Protein AF-A0A517D8G6-F1 (afdb_monomer_lite)

Structure (mmCIF, N/CA/C/O backbone):
data_AF-A0A517D8G6-F1
#
_entry.id   AF-A0A517D8G6-F1
#
loop_
_atom_site.group_PDB
_atom_site.id
_atom_site.type_symbol
_atom_site.label_atom_id
_atom_site.label_alt_id
_atom_site.label_comp_id
_atom_site.label_asym_id
_atom_site.label_entity_id
_atom_site.label_seq_id
_atom_site.pdbx_PDB_ins_code
_atom_site.Cartn_x
_atom_site.Cartn_y
_atom_site.Cartn_z
_atom_site.occupancy
_atom_site.B_iso_or_equiv
_atom_site.auth_seq_id
_atom_site.auth_comp_id
_atom_site.auth_asym_id
_atom_site.auth_atom_id
_atom_site.pdbx_PDB_model_num
ATOM 1 N N . MET A 1 1 ? -4.383 7.148 18.220 1.00 93.19 1 MET A N 1
ATOM 2 C CA . MET A 1 1 ? -4.574 7.268 16.753 1.00 93.19 1 MET A CA 1
ATOM 3 C C . MET A 1 1 ? -5.778 8.152 16.454 1.00 93.19 1 MET A C 1
ATOM 5 O O . MET A 1 1 ? -6.679 8.188 17.279 1.00 93.19 1 MET A O 1
ATOM 9 N N . ASP A 1 2 ? -5.799 8.881 15.341 1.00 94.62 2 ASP A N 1
ATOM 10 C CA . ASP A 1 2 ? -6.883 9.799 14.945 1.00 94.62 2 ASP A CA 1
ATOM 11 C C . ASP A 1 2 ? -7.828 9.228 13.879 1.00 94.62 2 ASP A C 1
ATOM 13 O O . ASP A 1 2 ? -8.855 9.843 13.596 1.00 94.62 2 ASP A O 1
ATOM 17 N N . LYS A 1 3 ? -7.507 8.057 13.322 1.00 95.25 3 LYS A N 1
ATOM 18 C CA . LYS A 1 3 ? -8.325 7.328 12.350 1.00 95.25 3 LYS A CA 1
ATOM 19 C C . LYS A 1 3 ? -8.792 5.972 12.881 1.00 95.25 3 LYS A C 1
ATOM 21 O O . LYS A 1 3 ? -8.154 5.395 13.762 1.00 95.25 3 LYS A O 1
ATOM 26 N N . PHE A 1 4 ? -9.880 5.453 12.319 1.00 96.69 4 PHE A N 1
ATOM 27 C CA . PHE A 1 4 ? -10.465 4.150 12.648 1.00 96.69 4 PHE A CA 1
ATOM 28 C C . PHE A 1 4 ? -11.031 3.447 11.407 1.00 96.69 4 PHE A C 1
ATOM 30 O O . PHE A 1 4 ? -11.286 4.095 10.394 1.00 96.69 4 PHE A O 1
ATOM 37 N N . LYS A 1 5 ? -11.252 2.132 11.495 1.00 97.00 5 LYS A N 1
ATOM 38 C CA . LYS A 1 5 ? -12.041 1.339 10.537 1.00 97.00 5 LYS A CA 1
ATOM 39 C C . LYS A 1 5 ? -13.285 0.773 11.213 1.00 97.00 5 LYS A C 1
ATOM 41 O O . LYS A 1 5 ? -13.293 0.560 12.427 1.00 97.00 5 LYS A O 1
ATOM 46 N N . LEU A 1 6 ? -14.312 0.498 10.414 1.00 97.06 6 LEU A N 1
ATOM 47 C CA . LEU A 1 6 ? -15.559 -0.123 10.872 1.00 97.06 6 LEU A CA 1
ATOM 48 C C . LEU A 1 6 ? -15.454 -1.648 11.017 1.00 97.06 6 LEU A C 1
ATOM 50 O O . LEU A 1 6 ? -16.227 -2.239 11.766 1.00 97.06 6 LEU A O 1
ATOM 54 N N . SER A 1 7 ? -14.503 -2.279 10.329 1.00 95.88 7 SER A N 1
ATOM 55 C CA . SER A 1 7 ? -14.237 -3.716 10.416 1.00 95.88 7 SER A CA 1
ATOM 56 C C . SER A 1 7 ? -12.777 -4.044 10.045 1.00 95.88 7 SER A C 1
ATOM 58 O O . SER A 1 7 ? -12.071 -3.199 9.474 1.00 95.88 7 SER A O 1
ATOM 60 N N . PRO A 1 8 ? -12.276 -5.242 10.404 1.00 93.88 8 PRO A N 1
ATOM 61 C CA . PRO A 1 8 ? -10.951 -5.717 10.007 1.00 93.88 8 PRO A CA 1
ATOM 62 C C . PRO A 1 8 ? -10.791 -5.904 8.495 1.00 93.88 8 PRO A C 1
ATOM 64 O O . PRO A 1 8 ? -11.756 -6.116 7.766 1.00 93.88 8 PRO A O 1
ATOM 67 N N . GLY A 1 9 ? -9.538 -5.916 8.037 1.00 90.62 9 GLY A N 1
ATOM 68 C CA . GLY A 1 9 ? -9.185 -6.219 6.647 1.00 90.62 9 GLY A CA 1
ATOM 69 C C . GLY A 1 9 ? -9.057 -4.980 5.760 1.00 90.62 9 GLY A C 1
ATOM 70 O O . GLY A 1 9 ? -8.721 -3.892 6.248 1.00 90.62 9 GLY A O 1
ATOM 71 N N . LEU A 1 10 ? -9.267 -5.173 4.451 1.00 91.75 10 LEU A N 1
ATOM 72 C CA . LEU A 1 10 ? -9.184 -4.122 3.434 1.00 91.75 10 LEU A CA 1
ATOM 73 C C . LEU A 1 10 ? -10.431 -3.243 3.486 1.00 91.75 10 LEU A C 1
ATOM 75 O O . LEU A 1 10 ? -11.435 -3.539 2.848 1.00 91.75 10 LEU A O 1
ATOM 79 N N . GLN A 1 11 ? -10.368 -2.185 4.282 1.00 91.62 11 GLN A N 1
ATOM 80 C CA . GLN A 1 11 ? -11.462 -1.243 4.471 1.00 91.62 11 GLN A CA 1
ATOM 81 C C . GLN A 1 11 ? -10.898 0.173 4.528 1.00 91.62 11 GLN A C 1
ATOM 83 O O . GLN A 1 11 ? -9.780 0.358 5.026 1.00 91.62 11 GLN A O 1
ATOM 88 N N . PRO A 1 12 ? -11.645 1.177 4.047 1.00 94.12 12 PRO A N 1
ATOM 89 C CA . PRO A 1 12 ? -11.261 2.558 4.255 1.00 94.12 12 PRO A CA 1
ATOM 90 C C . PRO A 1 12 ? -11.224 2.871 5.754 1.00 94.12 12 PRO A C 1
ATOM 92 O O . PRO A 1 12 ? -11.999 2.352 6.560 1.00 94.12 12 PRO A O 1
ATOM 95 N N . SER A 1 13 ? -10.298 3.747 6.109 1.00 95.00 13 SER A N 1
ATOM 96 C CA . SER A 1 13 ? -10.210 4.377 7.413 1.00 95.00 13 SER A CA 1
ATOM 97 C C . SER A 1 13 ? -10.776 5.792 7.370 1.00 95.00 13 SER A C 1
ATOM 99 O O . SER A 1 13 ? -10.654 6.500 6.366 1.00 95.00 13 SER A O 1
ATOM 101 N N . TYR A 1 14 ? -11.357 6.208 8.484 1.00 95.81 14 TYR A N 1
ATOM 102 C CA . TYR A 1 14 ? -12.058 7.477 8.650 1.00 95.81 14 TYR A CA 1
ATOM 103 C C . TYR A 1 14 ? -11.483 8.215 9.850 1.00 95.81 14 TYR A C 1
ATOM 105 O O . TYR A 1 14 ? -11.003 7.582 10.794 1.00 95.81 14 TYR A O 1
ATOM 113 N N . TYR A 1 15 ? -11.514 9.541 9.841 1.00 95.31 15 TYR A N 1
ATOM 114 C CA . TYR A 1 15 ? -11.142 10.335 11.002 1.00 95.31 15 TYR A CA 1
ATOM 115 C C . TYR A 1 15 ? -12.157 10.137 12.125 1.00 95.31 15 TYR A C 1
ATOM 117 O O . TYR A 1 15 ? -13.363 10.244 11.948 1.00 95.31 15 TYR A O 1
ATOM 125 N N . ILE A 1 16 ? -11.661 9.895 13.334 1.00 95.56 16 ILE A N 1
ATOM 126 C CA . ILE A 1 16 ? -12.512 9.751 14.520 1.00 95.56 16 ILE A CA 1
ATOM 127 C C . ILE A 1 16 ? -13.301 11.037 14.750 1.00 95.56 16 ILE A C 1
ATOM 129 O O . ILE A 1 16 ? -14.502 11.011 15.016 1.00 95.56 16 ILE A O 1
ATOM 133 N N . LYS A 1 17 ? -12.616 12.178 14.633 1.00 91.25 17 LYS A N 1
ATOM 134 C CA . LYS A 1 17 ? -13.256 13.482 14.741 1.00 91.25 17 LYS A CA 1
ATOM 135 C C . LYS A 1 17 ? -14.220 13.659 13.563 1.00 91.25 17 LYS A C 1
ATOM 137 O O . LYS A 1 17 ? -13.793 13.599 12.418 1.00 91.25 17 LYS A O 1
ATOM 142 N N . ASN A 1 18 ? -15.478 13.962 13.873 1.00 87.31 18 ASN A N 1
ATOM 143 C CA . ASN A 1 18 ? -16.585 14.225 12.947 1.00 87.31 18 ASN A CA 1
ATOM 144 C C . ASN A 1 18 ? -17.151 13.008 12.191 1.00 87.31 18 ASN A C 1
ATOM 146 O O . ASN A 1 18 ? -18.334 13.047 11.873 1.00 87.31 18 ASN A O 1
ATOM 150 N N . GLU A 1 19 ? -16.382 11.946 11.915 1.00 95.81 19 GLU A N 1
ATOM 151 C CA . GLU A 1 19 ? -16.903 10.812 11.120 1.00 95.81 19 GLU A CA 1
ATOM 152 C C . GLU A 1 19 ? -17.350 9.612 11.965 1.00 95.81 19 GLU A C 1
ATOM 154 O O . GLU A 1 19 ? -18.191 8.837 11.522 1.00 95.81 19 GLU A O 1
ATOM 159 N N . TYR A 1 20 ? -16.841 9.438 13.192 1.00 96.62 20 TYR A N 1
ATOM 160 C CA . TYR A 1 20 ? -17.206 8.266 14.003 1.00 96.62 20 TYR A CA 1
ATOM 161 C C . TYR A 1 20 ? -18.713 8.171 14.250 1.00 96.62 20 TYR A C 1
ATOM 163 O O . TYR A 1 20 ? -19.322 7.117 14.079 1.00 96.62 20 TYR A O 1
ATOM 171 N N . GLU A 1 21 ? -19.328 9.279 14.645 1.00 94.62 21 GLU A N 1
ATOM 172 C CA . GLU A 1 21 ? -20.733 9.287 15.047 1.00 94.62 21 GLU A CA 1
ATOM 173 C C . GLU A 1 21 ? -21.667 9.162 13.849 1.00 94.62 21 GLU A C 1
ATOM 175 O O . GLU A 1 21 ? -22.647 8.430 13.932 1.00 94.62 21 GLU A O 1
ATOM 180 N N . SER A 1 22 ? -21.334 9.811 12.730 1.00 95.81 22 SER A N 1
ATOM 181 C CA . SER A 1 22 ? -22.126 9.739 11.499 1.00 95.81 22 SER A CA 1
ATOM 182 C C . SER A 1 22 ? -22.083 8.353 10.859 1.00 95.81 22 SER A C 1
ATOM 184 O O . SER A 1 22 ? -23.075 7.917 10.284 1.00 95.81 22 SER A O 1
ATOM 186 N N . LEU A 1 23 ? -20.959 7.639 10.979 1.00 96.94 23 LEU A N 1
ATOM 187 C CA . LEU A 1 23 ? -20.809 6.294 10.420 1.00 96.94 23 LEU A CA 1
ATOM 188 C C . LEU A 1 23 ? -21.386 5.200 11.319 1.00 96.94 23 LEU A C 1
ATOM 190 O O . LEU A 1 23 ? -21.844 4.177 10.819 1.00 96.94 23 LEU A O 1
ATOM 194 N N . THR A 1 24 ? -21.350 5.384 12.639 1.00 96.81 24 THR A N 1
ATOM 195 C CA . THR A 1 24 ? -21.781 4.345 13.592 1.00 96.81 24 THR A CA 1
ATOM 196 C C . THR A 1 24 ? -23.182 4.572 14.148 1.00 96.81 24 THR A C 1
ATOM 198 O O . THR A 1 24 ? -23.756 3.663 14.752 1.00 96.81 24 THR A O 1
ATOM 201 N N . ASN A 1 25 ? -23.719 5.789 14.021 1.00 94.00 25 ASN A N 1
ATOM 202 C CA . ASN A 1 25 ? -24.935 6.256 14.694 1.00 94.00 25 ASN A CA 1
ATOM 203 C C . ASN A 1 25 ? -24.945 5.977 16.209 1.00 94.00 25 ASN A C 1
ATOM 205 O O . ASN A 1 25 ? -26.005 5.913 16.825 1.00 94.00 25 ASN A O 1
ATOM 209 N N . ARG A 1 26 ? -23.763 5.768 16.818 1.00 90.19 26 ARG A N 1
ATOM 210 C CA . ARG A 1 26 ? -23.602 5.276 18.198 1.00 90.19 26 ARG A CA 1
ATOM 211 C C . ARG A 1 26 ? -24.448 4.029 18.492 1.00 90.19 26 ARG A C 1
ATOM 213 O O . ARG A 1 26 ? -24.941 3.854 19.603 1.00 90.19 26 ARG A O 1
ATOM 220 N N . THR A 1 27 ? -24.608 3.160 17.500 1.00 95.50 27 THR A N 1
ATOM 221 C CA . THR A 1 27 ? -25.388 1.926 17.619 1.00 95.50 27 THR A CA 1
ATOM 222 C C . THR A 1 27 ? -24.488 0.714 17.810 1.00 95.50 27 THR A C 1
ATOM 224 O O . THR A 1 27 ? -23.284 0.744 17.541 1.00 95.50 27 THR A O 1
ATOM 227 N N . PHE A 1 28 ? -25.077 -0.373 18.298 1.00 96.81 28 PHE A N 1
ATOM 228 C CA . PHE A 1 28 ? -24.423 -1.673 18.323 1.00 96.81 28 PHE A CA 1
ATOM 229 C C . PHE A 1 28 ? -24.005 -2.091 16.892 1.00 96.81 28 PHE A C 1
ATOM 231 O O . PHE A 1 28 ? -24.807 -1.932 15.973 1.00 96.81 28 PHE A O 1
ATOM 238 N N . PRO A 1 29 ? -22.798 -2.651 16.670 1.00 97.12 29 PRO A N 1
ATOM 239 C CA . PRO A 1 29 ? -21.832 -3.111 17.674 1.00 97.12 29 PRO A CA 1
ATOM 240 C C . PRO A 1 29 ? -20.820 -2.056 18.150 1.00 97.12 29 PRO A C 1
ATOM 242 O O . PRO A 1 29 ? -20.000 -2.355 19.014 1.00 97.12 29 PRO A O 1
ATOM 245 N N . TYR A 1 30 ? -20.849 -0.837 17.612 1.00 97.94 30 TYR A N 1
ATOM 246 C CA . TYR A 1 30 ? -19.856 0.212 17.882 1.00 97.94 30 TYR A CA 1
ATOM 247 C C . TYR A 1 30 ? -20.076 0.940 19.210 1.00 97.94 30 TYR A C 1
ATOM 249 O O . TYR A 1 30 ? -19.138 1.500 19.769 1.00 97.94 30 TYR A O 1
ATOM 257 N N . CYS A 1 31 ? -21.302 0.941 19.726 1.00 97.06 31 CYS A N 1
ATOM 258 C CA . CYS A 1 31 ? -21.621 1.351 21.087 1.00 97.06 31 CYS A CA 1
ATOM 259 C C . CYS A 1 31 ? -22.049 0.118 21.885 1.00 97.06 31 CYS A C 1
ATOM 261 O O . CYS A 1 31 ? -23.010 -0.563 21.520 1.00 97.06 31 CYS A O 1
ATOM 263 N N . GLN A 1 32 ? -21.313 -0.189 22.947 1.00 96.56 32 GLN A N 1
ATOM 264 C CA . GLN A 1 32 ? -21.601 -1.281 23.880 1.00 96.56 32 GLN A CA 1
ATOM 265 C C . GLN A 1 32 ? -21.555 -0.731 25.304 1.00 96.56 32 GLN A C 1
ATOM 267 O O . GLN A 1 32 ? -21.018 0.349 25.516 1.00 96.56 32 GLN A O 1
ATOM 272 N N . HIS A 1 33 ? -22.086 -1.451 26.284 1.00 95.12 33 HIS A N 1
ATOM 273 C CA . HIS A 1 33 ? -22.065 -1.006 27.678 1.00 95.12 33 HIS A CA 1
ATOM 274 C C . HIS A 1 33 ? -21.128 -1.894 28.492 1.00 95.12 33 HIS A C 1
ATOM 276 O O . HIS A 1 33 ? -21.048 -3.101 28.254 1.00 95.12 33 HIS A O 1
ATOM 282 N N . ASP A 1 34 ? -20.387 -1.296 29.422 1.00 92.31 34 ASP A N 1
ATOM 283 C CA . ASP A 1 34 ? -19.621 -2.068 30.397 1.00 92.31 34 ASP A CA 1
ATOM 284 C C . ASP A 1 34 ? -20.528 -2.639 31.502 1.00 92.31 34 ASP A C 1
ATOM 286 O O . ASP A 1 34 ? -21.753 -2.505 31.474 1.00 92.31 34 ASP A O 1
ATOM 290 N N . LYS A 1 35 ? -19.925 -3.314 32.488 1.00 91.19 35 LYS A N 1
ATOM 291 C CA . LYS A 1 35 ? -20.662 -3.944 33.596 1.00 91.19 35 LYS A CA 1
ATOM 292 C C . LYS A 1 35 ? -21.417 -2.934 34.466 1.00 91.19 35 LYS A C 1
ATOM 294 O O . LYS A 1 35 ? -22.317 -3.336 35.195 1.00 91.19 35 LYS A O 1
ATOM 299 N N . GLN A 1 36 ? -21.032 -1.661 34.421 1.00 92.62 36 GLN A N 1
ATOM 300 C CA . GLN A 1 36 ? -21.659 -0.566 35.154 1.00 92.62 36 GLN A CA 1
ATOM 301 C C . GLN A 1 36 ? -22.768 0.113 34.337 1.00 92.62 36 GLN A C 1
ATOM 303 O O . GLN A 1 36 ? -23.441 0.997 34.856 1.00 92.62 36 GLN A O 1
ATOM 308 N N . GLY A 1 37 ? -22.988 -0.309 33.087 1.00 91.81 37 GLY A N 1
ATOM 309 C CA . GLY A 1 37 ? -23.966 0.299 32.191 1.00 91.81 37 GLY A CA 1
ATOM 310 C C . GLY A 1 37 ? -23.446 1.546 31.475 1.00 91.81 37 GLY A C 1
ATOM 311 O O . GLY A 1 37 ? -24.232 2.231 30.828 1.00 91.81 37 GLY A O 1
ATOM 312 N N . GLU A 1 38 ? -22.146 1.847 31.543 1.00 91.56 38 GLU A N 1
ATOM 313 C CA . GLU A 1 38 ? -21.569 3.026 30.896 1.00 91.56 38 GLU A CA 1
ATOM 314 C C . GLU A 1 38 ? -21.236 2.745 29.430 1.00 91.56 38 GLU A C 1
ATOM 316 O O . GLU A 1 38 ? -20.597 1.741 29.093 1.00 91.56 38 GLU A O 1
ATOM 321 N N . ALA A 1 39 ? -21.622 3.667 28.546 1.00 93.56 39 ALA A N 1
ATOM 322 C CA . ALA A 1 39 ? -21.408 3.536 27.109 1.00 93.56 39 ALA A CA 1
ATOM 323 C C . ALA A 1 39 ? -19.913 3.542 26.737 1.00 93.56 39 ALA A C 1
ATOM 325 O O . ALA A 1 39 ? -19.131 4.417 27.114 1.00 93.56 39 ALA A O 1
ATOM 326 N N . GLN A 1 40 ? -19.527 2.562 25.930 1.00 96.00 40 GLN A N 1
ATOM 327 C CA . GLN A 1 40 ? -18.191 2.319 25.411 1.00 96.00 40 GLN A CA 1
ATOM 328 C C . GLN A 1 40 ? -18.249 2.352 23.887 1.00 96.00 40 GLN A C 1
ATOM 330 O O . GLN A 1 40 ? -19.041 1.647 23.263 1.00 96.00 40 GLN A O 1
ATOM 335 N N . PHE A 1 41 ? -17.371 3.146 23.285 1.00 97.50 41 PHE A N 1
ATOM 336 C CA . PHE A 1 41 ? -17.310 3.318 21.840 1.00 97.50 41 PHE A CA 1
ATOM 337 C C . PHE A 1 41 ? -16.131 2.530 21.275 1.00 97.50 41 PHE A C 1
ATOM 339 O O . PHE A 1 41 ? -14.989 2.778 21.669 1.00 97.50 41 PHE A O 1
ATOM 346 N N . PHE A 1 42 ? -16.394 1.593 20.370 1.00 98.25 42 PHE A N 1
ATOM 347 C CA . PHE A 1 42 ? -15.406 0.687 19.799 1.00 98.25 42 PHE A CA 1
ATOM 348 C C . PHE A 1 42 ? -15.314 0.798 18.279 1.00 98.25 42 PHE A C 1
ATOM 350 O O . PHE A 1 42 ? -16.282 1.087 17.586 1.00 98.25 42 PHE A O 1
ATOM 357 N N . ALA A 1 43 ? -14.125 0.518 17.760 1.00 98.19 43 ALA A N 1
ATOM 358 C CA . ALA A 1 43 ? -13.834 0.433 16.336 1.00 98.19 43 ALA A CA 1
ATOM 359 C C . ALA A 1 43 ? -12.614 -0.467 16.103 1.00 98.19 43 ALA A C 1
ATOM 361 O O . ALA A 1 43 ? -12.147 -1.156 17.012 1.00 98.19 43 ALA A O 1
ATOM 362 N N . VAL A 1 44 ? -12.061 -0.429 14.893 1.00 98.00 44 VAL A N 1
ATOM 363 C CA . VAL A 1 44 ? -10.889 -1.209 14.495 1.00 98.00 44 VAL A CA 1
ATOM 364 C C . VAL A 1 44 ? -9.700 -0.297 14.186 1.00 98.00 44 VAL A C 1
ATOM 366 O O . VAL A 1 44 ? -9.842 0.741 13.537 1.00 98.00 44 VAL A O 1
ATOM 369 N N . CYS A 1 45 ? -8.504 -0.688 14.633 1.00 96.12 45 CYS A N 1
ATOM 370 C CA . CYS A 1 45 ? -7.261 -0.009 14.278 1.00 96.12 45 CYS A CA 1
ATOM 371 C C . CYS A 1 45 ? -7.005 -0.121 12.761 1.00 96.12 45 CYS A C 1
ATOM 373 O O . CYS A 1 45 ? -7.023 -1.236 12.227 1.00 96.12 45 CYS A O 1
ATOM 375 N N . PRO A 1 46 ? -6.700 0.987 12.057 1.00 93.94 46 PRO A N 1
ATOM 376 C CA . PRO A 1 46 ? -6.449 0.949 10.617 1.00 93.94 46 PRO A CA 1
ATOM 377 C C . PRO A 1 46 ? -5.223 0.116 10.221 1.00 93.94 46 PRO A C 1
ATOM 379 O O . PRO A 1 46 ? -5.244 -0.501 9.154 1.00 93.94 46 PRO A O 1
ATOM 382 N N . GLU A 1 47 ? -4.216 0.031 11.097 1.00 91.62 47 GLU A N 1
ATOM 383 C CA . GLU A 1 47 ? -2.917 -0.586 10.794 1.00 91.62 47 GLU A CA 1
ATOM 384 C C . GLU A 1 47 ? -2.811 -2.056 11.199 1.00 91.62 47 GLU A C 1
ATOM 386 O O . GLU A 1 47 ? -2.266 -2.858 10.444 1.00 91.62 47 GLU A O 1
ATOM 391 N N . CYS A 1 48 ? -3.313 -2.430 12.381 1.00 92.38 48 CYS A N 1
ATOM 392 C CA . CYS A 1 48 ? -3.126 -3.782 12.919 1.00 92.38 48 CYS A CA 1
ATOM 393 C C . CYS A 1 48 ? -4.411 -4.610 13.029 1.00 92.38 48 CYS A C 1
ATOM 395 O O . CYS A 1 48 ? -4.342 -5.751 13.468 1.00 92.38 48 CYS A O 1
ATOM 397 N N . ASN A 1 49 ? -5.570 -4.061 12.643 1.00 94.69 49 ASN A N 1
ATOM 398 C CA . ASN A 1 49 ? -6.888 -4.705 12.740 1.00 94.69 49 ASN A CA 1
ATOM 399 C C . ASN A 1 49 ? -7.372 -5.063 14.158 1.00 94.69 49 ASN A C 1
ATOM 401 O O . ASN A 1 49 ? -8.470 -5.598 14.289 1.00 94.69 49 ASN A O 1
ATOM 405 N N . ASN A 1 50 ? -6.618 -4.742 15.213 1.00 97.06 50 ASN A N 1
ATOM 406 C CA . ASN A 1 50 ? -7.084 -4.960 16.581 1.00 97.06 50 ASN A CA 1
ATOM 407 C C . ASN A 1 50 ? -8.218 -3.993 16.959 1.00 97.06 50 ASN A C 1
ATOM 409 O O . ASN A 1 50 ? -8.269 -2.871 16.435 1.00 97.06 50 ASN A O 1
ATOM 413 N N . PRO A 1 51 ? -9.068 -4.374 17.928 1.00 98.38 51 PRO A N 1
ATOM 414 C CA . PRO A 1 51 ? -10.039 -3.474 18.528 1.00 98.38 51 PRO A CA 1
ATOM 415 C C . PRO A 1 51 ? -9.394 -2.216 19.108 1.00 98.38 51 PRO A C 1
ATOM 417 O O . PRO A 1 51 ? -8.319 -2.245 19.721 1.00 98.38 51 PRO A O 1
ATOM 420 N N . ILE A 1 52 ? -10.092 -1.098 18.958 1.00 98.25 52 ILE A N 1
ATOM 421 C CA . ILE A 1 52 ? -9.775 0.164 19.617 1.00 98.25 52 ILE A CA 1
ATOM 422 C C . ILE A 1 52 ? -11.007 0.677 20.351 1.00 98.25 52 ILE A C 1
ATOM 424 O O . ILE A 1 52 ? -12.129 0.530 19.877 1.00 98.25 52 ILE A O 1
ATOM 428 N N . LYS A 1 53 ? -10.783 1.325 21.489 1.00 97.44 53 LYS A N 1
ATOM 429 C CA . LYS A 1 53 ? -11.766 2.147 22.185 1.00 97.44 53 LYS A CA 1
ATOM 430 C C . LYS A 1 53 ? -11.569 3.607 21.785 1.00 97.44 53 LYS A C 1
ATOM 432 O O . LYS A 1 53 ? -10.437 4.101 21.775 1.00 97.44 53 LYS A O 1
ATOM 437 N N . ILE A 1 54 ? -12.656 4.301 21.473 1.00 96.62 54 ILE A N 1
ATOM 438 C CA . ILE A 1 54 ? -12.652 5.737 21.204 1.00 96.62 54 ILE A CA 1
ATOM 439 C C . ILE A 1 54 ? -12.700 6.484 22.535 1.00 96.62 54 ILE A C 1
ATOM 441 O O . ILE A 1 54 ? -13.611 6.311 23.344 1.00 96.62 54 ILE A O 1
ATOM 445 N N . ILE A 1 55 ? -11.689 7.312 22.770 1.00 93.62 55 ILE A N 1
ATOM 446 C CA . ILE A 1 55 ? -11.512 8.095 23.988 1.00 93.62 55 ILE A CA 1
ATOM 447 C C . ILE A 1 55 ? -11.834 9.556 23.697 1.00 93.62 55 ILE A C 1
ATOM 449 O O . ILE A 1 55 ? -11.503 10.078 22.632 1.00 93.62 55 ILE A O 1
ATOM 453 N N . SER A 1 56 ? -12.464 10.217 24.671 1.00 91.38 56 SER A N 1
ATOM 454 C CA . SER A 1 56 ? -12.801 11.644 24.617 1.00 91.38 56 SER A CA 1
ATOM 455 C C . SER A 1 56 ? -13.653 12.039 23.405 1.00 91.38 56 SER A C 1
ATOM 457 O O . SER A 1 56 ? -13.526 13.159 22.921 1.00 91.38 56 SER A O 1
ATOM 459 N N . LEU A 1 57 ? -14.538 11.144 22.938 1.00 88.81 57 LEU A N 1
ATOM 460 C CA . LEU A 1 57 ? -15.507 11.441 21.871 1.00 88.81 57 LEU A CA 1
ATOM 461 C C . LEU A 1 57 ? -16.370 12.664 22.229 1.00 88.81 57 LEU A C 1
ATOM 463 O O . LEU A 1 57 ? -16.538 13.567 21.415 1.00 88.81 57 LEU A O 1
ATOM 467 N N . HIS A 1 58 ? -16.811 12.730 23.489 1.00 86.00 58 HIS A N 1
ATOM 468 C CA . HIS A 1 58 ? -17.480 13.884 24.087 1.00 86.00 58 HIS A CA 1
ATOM 469 C C . HIS A 1 58 ? -16.556 14.548 25.119 1.00 86.00 58 HIS A C 1
ATOM 471 O O . HIS A 1 58 ? -16.448 14.064 26.250 1.00 86.00 58 HIS A O 1
ATOM 477 N N . PRO A 1 59 ? -15.825 15.615 24.750 1.00 78.31 59 PRO A N 1
ATOM 478 C CA . PRO A 1 59 ? -14.930 16.299 25.675 1.00 78.31 59 PRO A CA 1
ATOM 479 C C . PRO A 1 59 ? -15.725 16.976 26.798 1.00 78.31 59 PRO A C 1
ATOM 481 O O . PRO A 1 59 ? -16.642 17.749 26.541 1.00 78.31 59 PRO A O 1
ATOM 484 N N . LYS A 1 60 ? -15.338 16.731 28.056 1.00 78.62 60 LYS A N 1
ATOM 485 C CA . LYS A 1 60 ? -15.991 17.325 29.240 1.00 78.62 60 LYS A CA 1
ATOM 486 C C . LYS A 1 60 ? -15.599 18.792 29.470 1.00 78.62 60 LYS A C 1
ATOM 488 O O . LYS A 1 60 ? -16.220 19.486 30.264 1.00 78.62 60 LYS A O 1
ATOM 493 N N . SER A 1 61 ? -14.537 19.266 28.814 1.00 83.31 61 SER A N 1
ATOM 494 C CA . SER A 1 61 ? -14.036 20.642 28.918 1.00 83.31 61 SER A CA 1
ATOM 495 C C . SER A 1 61 ? -13.153 21.011 27.722 1.00 83.31 61 SER A C 1
ATOM 497 O O . SER A 1 61 ? -12.648 20.127 27.028 1.00 83.31 61 SER A O 1
ATOM 499 N N . LYS A 1 62 ? -12.863 22.308 27.529 1.00 78.12 62 LYS A N 1
ATOM 500 C CA . LYS A 1 62 ? -11.927 22.792 26.488 1.00 78.12 62 LYS A CA 1
ATOM 501 C C . LYS A 1 62 ? -10.492 22.257 26.636 1.00 78.12 62 LYS A C 1
ATOM 503 O O . LYS A 1 62 ? -9.746 22.270 25.665 1.00 78.12 62 LYS A O 1
ATOM 508 N N . LYS A 1 63 ? -10.106 21.795 27.834 1.00 83.62 63 LYS A N 1
ATOM 509 C CA . LYS A 1 63 ? -8.792 21.182 28.109 1.00 83.62 63 LYS A CA 1
ATOM 510 C C . LYS A 1 63 ? -8.752 19.681 27.798 1.00 83.62 63 LYS A C 1
ATOM 512 O O . LYS A 1 63 ? -7.682 19.084 27.856 1.00 83.62 63 LYS A O 1
ATOM 517 N N . SER A 1 64 ? -9.898 19.060 27.512 1.00 81.44 64 SER A N 1
ATOM 518 C CA . SER A 1 64 ? -9.950 17.639 27.163 1.00 81.44 64 SER A CA 1
ATOM 519 C C . SER A 1 64 ? -9.160 17.380 25.874 1.00 81.44 64 SER A C 1
ATOM 521 O O . SER A 1 64 ? -9.185 18.219 24.968 1.00 81.44 64 SER A O 1
ATOM 523 N N . PRO A 1 65 ? -8.470 16.233 25.754 1.00 84.94 65 PRO A N 1
ATOM 524 C CA . PRO A 1 65 ? -7.779 15.898 24.520 1.00 84.94 65 PRO A CA 1
ATOM 525 C C . PRO A 1 65 ? -8.782 15.765 23.368 1.00 84.94 65 PRO A C 1
ATOM 527 O O . PRO A 1 65 ? -9.950 15.425 23.570 1.00 84.94 65 PRO A O 1
ATOM 530 N N . LYS A 1 66 ? -8.309 16.009 22.141 1.00 88.81 66 LYS A N 1
ATOM 531 C CA . LYS A 1 66 ? -9.086 15.706 20.930 1.00 88.81 66 LYS A CA 1
ATOM 532 C C . LYS A 1 66 ? -9.437 14.208 20.909 1.00 88.81 66 LYS A C 1
ATOM 534 O O . LYS A 1 66 ? -8.591 13.425 21.344 1.00 88.81 66 LYS A O 1
ATOM 539 N N . PRO A 1 67 ? -10.606 13.807 20.370 1.00 92.62 67 PRO A N 1
ATOM 540 C CA . PRO A 1 67 ? -10.982 12.402 20.260 1.00 92.62 67 PRO A CA 1
ATOM 541 C C . PRO A 1 67 ? -9.882 11.559 19.613 1.00 92.62 67 PRO A C 1
ATOM 543 O O . PRO A 1 67 ? -9.295 11.964 18.605 1.00 92.62 67 PRO A O 1
ATOM 546 N N . TYR A 1 68 ? -9.601 10.394 20.191 1.00 94.50 68 TYR A N 1
ATOM 547 C CA . TYR A 1 68 ? -8.577 9.486 19.682 1.00 94.50 68 TYR A CA 1
ATOM 548 C C . TYR A 1 68 ? -8.908 8.028 19.994 1.00 94.50 68 TYR A C 1
ATOM 550 O O . TYR A 1 68 ? -9.579 7.706 20.968 1.00 94.50 68 TYR A O 1
ATOM 558 N N . GLY A 1 69 ? -8.403 7.133 19.157 1.00 95.69 69 GLY A N 1
ATOM 559 C CA . GLY A 1 69 ? -8.485 5.696 19.331 1.00 95.69 69 GLY A CA 1
ATOM 560 C C . GLY A 1 69 ? -7.321 5.189 20.169 1.00 95.69 69 GLY A C 1
ATOM 561 O O . GLY A 1 69 ? -6.157 5.533 19.910 1.00 95.69 69 GLY A O 1
ATOM 562 N N . ARG A 1 70 ? -7.632 4.340 21.144 1.00 96.00 70 ARG A N 1
ATOM 563 C CA . ARG A 1 70 ? -6.674 3.585 21.954 1.00 96.00 70 ARG A CA 1
ATOM 564 C C . ARG A 1 70 ? -6.932 2.099 21.752 1.00 96.00 70 ARG A C 1
ATOM 566 O O . ARG A 1 70 ? -8.078 1.681 21.831 1.00 96.00 70 ARG A O 1
ATOM 573 N N . HIS A 1 71 ? -5.892 1.303 21.523 1.00 97.50 71 HIS A N 1
ATOM 574 C CA . HIS A 1 71 ? -6.040 -0.153 21.463 1.00 97.50 71 HIS A CA 1
ATOM 575 C C . HIS A 1 71 ? -6.724 -0.697 22.721 1.00 97.50 71 HIS A C 1
ATOM 577 O O . HIS A 1 71 ? -6.408 -0.274 23.836 1.00 97.50 71 HIS A O 1
ATOM 583 N N . PHE A 1 72 ? -7.648 -1.630 22.519 1.00 97.38 72 PHE A N 1
ATOM 584 C CA . PHE A 1 72 ? -8.308 -2.373 23.581 1.00 97.38 72 PHE A CA 1
ATOM 585 C C . PHE A 1 72 ? -7.724 -3.791 23.627 1.00 97.38 72 PHE A C 1
ATOM 587 O O . PHE A 1 72 ? -7.635 -4.459 22.599 1.00 97.38 72 PHE A O 1
ATOM 594 N N . MET A 1 73 ? -7.261 -4.213 24.807 1.00 96.06 73 MET A N 1
ATOM 595 C CA . MET A 1 73 ? -6.519 -5.467 25.009 1.00 96.06 73 MET A CA 1
ATOM 596 C C . MET A 1 73 ? -7.487 -6.621 25.299 1.00 96.06 73 MET A C 1
ATOM 598 O O . MET A 1 73 ? -7.497 -7.179 26.392 1.00 96.06 73 MET A O 1
ATOM 602 N N . GLY A 1 74 ? -8.354 -6.914 24.334 1.00 96.44 74 GLY A N 1
ATOM 603 C CA . GLY A 1 74 ? -9.359 -7.967 24.422 1.00 96.44 74 GLY A CA 1
ATOM 604 C C . GLY A 1 74 ? -10.253 -7.987 23.189 1.00 96.44 74 GLY A C 1
ATOM 605 O O . GLY A 1 74 ? -10.295 -7.013 22.435 1.00 96.44 74 GLY A O 1
ATOM 606 N N . ASP A 1 75 ? -10.951 -9.096 22.981 1.00 98.00 75 ASP A N 1
ATOM 607 C CA . ASP A 1 75 ? -11.913 -9.217 21.890 1.00 98.00 75 ASP A CA 1
ATOM 608 C C . ASP A 1 75 ? -13.107 -8.293 22.133 1.00 98.00 75 ASP A C 1
ATOM 610 O O . ASP A 1 75 ? -13.569 -8.119 23.264 1.00 98.00 75 ASP A O 1
ATOM 614 N N . VAL A 1 76 ? -13.625 -7.704 21.057 1.00 97.75 76 VAL A N 1
ATOM 615 C CA . VAL A 1 76 ? -14.847 -6.901 21.101 1.00 97.75 76 VAL A CA 1
ATOM 616 C C . VAL A 1 76 ? -15.859 -7.549 20.177 1.00 97.75 76 VAL A C 1
ATOM 618 O O . VAL A 1 76 ? -15.676 -7.596 18.957 1.00 97.75 76 VAL A O 1
ATOM 621 N N . TYR A 1 77 ? -16.938 -8.055 20.777 1.00 96.94 77 TYR A N 1
ATOM 622 C CA . TYR A 1 77 ? -17.972 -8.801 20.073 1.00 96.94 77 TYR A CA 1
ATOM 623 C C . TYR A 1 77 ? -18.496 -8.017 18.862 1.00 96.94 77 TYR A C 1
ATOM 625 O O . TYR A 1 77 ? -18.837 -6.839 18.977 1.00 96.94 77 TYR A O 1
ATOM 633 N N . LYS A 1 78 ? -18.538 -8.685 17.699 1.00 96.81 78 LYS A N 1
ATOM 634 C CA . LYS A 1 78 ? -18.942 -8.130 16.391 1.00 96.81 78 LYS A CA 1
ATOM 635 C C . LYS A 1 78 ? -18.129 -6.921 15.889 1.00 96.81 78 LYS A C 1
ATOM 637 O O . LYS A 1 78 ? -18.541 -6.295 14.918 1.00 96.81 78 LYS A O 1
ATOM 642 N N . ILE A 1 79 ? -16.973 -6.623 16.487 1.00 97.62 79 ILE A N 1
ATOM 643 C CA . ILE A 1 79 ? -16.043 -5.586 16.012 1.00 97.62 79 ILE A CA 1
ATOM 644 C C . ILE A 1 79 ? -14.748 -6.215 15.500 1.00 97.62 79 ILE A C 1
ATOM 646 O O . ILE A 1 79 ? -14.462 -6.132 14.308 1.00 97.62 79 ILE A O 1
ATOM 650 N N . ALA A 1 80 ? -13.956 -6.828 16.382 1.00 97.38 80 ALA A N 1
ATOM 651 C CA . ALA A 1 80 ? -12.683 -7.450 16.027 1.00 97.38 80 ALA A CA 1
ATOM 652 C C . ALA A 1 80 ? -12.158 -8.335 17.167 1.00 97.38 80 ALA A C 1
ATOM 654 O O . ALA A 1 80 ? -12.495 -8.130 18.335 1.00 97.38 80 ALA A O 1
ATOM 655 N N . ASN A 1 81 ? -11.280 -9.271 16.809 1.00 97.19 81 ASN A N 1
ATOM 656 C CA . ASN A 1 81 ? -10.527 -10.077 17.763 1.00 97.19 81 ASN A CA 1
ATOM 657 C C . ASN A 1 81 ? -9.151 -9.450 18.003 1.00 97.19 81 ASN A C 1
ATOM 659 O O . ASN A 1 81 ? -8.548 -8.868 17.096 1.00 97.19 81 ASN A O 1
ATOM 663 N N . TYR A 1 82 ? -8.653 -9.570 19.223 1.00 97.12 82 TYR A N 1
ATOM 664 C CA . TYR A 1 82 ? -7.361 -9.066 19.636 1.00 97.12 82 TYR A CA 1
ATOM 665 C C . TYR A 1 82 ? -6.228 -10.015 19.226 1.00 97.12 82 TYR A C 1
ATOM 667 O O . TYR A 1 82 ? -6.262 -11.216 19.474 1.00 97.12 82 TYR A O 1
ATOM 675 N N . SER A 1 83 ? -5.165 -9.453 18.650 1.00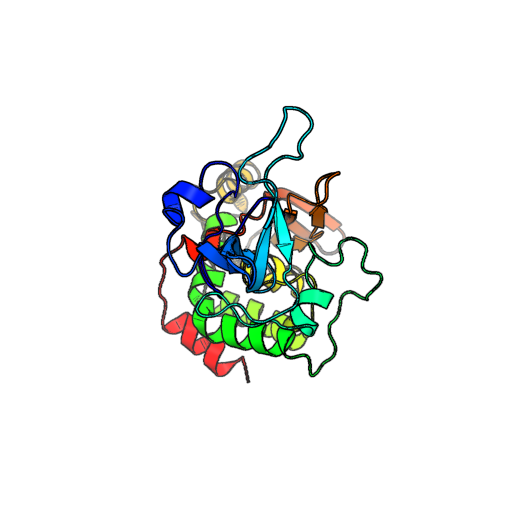 94.56 83 SER A N 1
ATOM 676 C CA . SER A 1 83 ? -3.904 -10.145 18.391 1.00 94.56 83 SER A CA 1
ATOM 677 C C . SER A 1 83 ? -2.744 -9.418 19.065 1.00 94.56 83 SER A C 1
ATOM 679 O O . SER A 1 83 ? -2.380 -8.305 18.668 1.00 94.56 83 SER A O 1
ATOM 681 N N . GLN A 1 84 ? -2.110 -10.066 20.049 1.00 93.62 84 GLN A N 1
ATOM 682 C CA . GLN A 1 84 ? -0.915 -9.530 20.714 1.00 93.62 84 GLN A CA 1
ATOM 683 C C . GLN A 1 84 ? 0.219 -9.305 19.711 1.00 93.62 84 GLN A C 1
ATOM 685 O O . GLN A 1 84 ? 0.870 -8.263 19.719 1.00 93.62 84 GLN A O 1
ATOM 690 N N . ILE A 1 85 ? 0.408 -10.247 18.784 1.00 90.31 85 ILE A N 1
ATOM 691 C CA . ILE A 1 85 ? 1.432 -10.142 17.744 1.00 90.31 85 ILE A CA 1
ATOM 692 C C . ILE A 1 85 ? 1.157 -8.915 16.863 1.00 90.31 85 ILE A C 1
ATOM 694 O O . ILE A 1 85 ? 2.077 -8.147 16.591 1.00 90.31 85 ILE A O 1
ATOM 698 N N . ALA A 1 86 ? -0.091 -8.665 16.455 1.00 91.12 86 ALA A N 1
ATOM 699 C CA . ALA A 1 86 ? -0.423 -7.478 15.664 1.00 91.12 86 ALA A CA 1
ATOM 700 C C . ALA A 1 86 ? -0.233 -6.172 16.456 1.00 91.12 86 ALA A C 1
ATOM 702 O O . ALA A 1 86 ? 0.286 -5.195 15.914 1.00 91.12 86 ALA A O 1
ATOM 703 N N . TYR A 1 87 ? -0.590 -6.161 17.745 1.00 93.44 87 TYR A N 1
ATOM 704 C CA . TYR A 1 87 ? -0.382 -5.021 18.644 1.00 93.44 87 TYR A CA 1
ATOM 705 C C . TYR A 1 87 ? 1.103 -4.654 18.748 1.00 93.44 87 TYR A C 1
ATOM 707 O O . TYR A 1 87 ? 1.487 -3.518 18.487 1.00 93.44 87 TYR A O 1
ATOM 715 N N . ASP A 1 88 ? 1.949 -5.645 19.012 1.00 90.25 88 ASP A N 1
ATOM 716 C CA . ASP A 1 88 ? 3.401 -5.531 19.183 1.00 90.25 88 ASP A CA 1
ATOM 717 C C . ASP A 1 88 ? 4.163 -5.030 17.947 1.00 90.25 88 ASP A C 1
ATOM 719 O O . ASP A 1 88 ? 5.359 -4.709 18.025 1.00 90.25 88 ASP A O 1
ATOM 723 N N . ASN A 1 89 ? 3.494 -5.052 16.795 1.00 89.00 89 ASN A N 1
ATOM 724 C CA . ASN A 1 89 ? 3.992 -4.631 15.492 1.00 89.00 89 ASN A CA 1
ATOM 725 C C . ASN A 1 89 ? 3.264 -3.382 14.967 1.00 89.00 89 ASN A C 1
ATOM 727 O O . ASN A 1 89 ? 3.594 -2.891 13.888 1.00 89.00 89 ASN A O 1
ATOM 731 N N . CYS A 1 90 ? 2.285 -2.861 15.709 1.00 90.56 90 CYS A N 1
ATOM 732 C CA . CYS A 1 90 ? 1.491 -1.718 15.294 1.00 90.56 90 CYS A CA 1
ATOM 733 C C . CYS A 1 90 ? 2.272 -0.414 15.514 1.00 90.56 90 CYS A C 1
ATOM 735 O O . CYS A 1 90 ? 2.698 -0.150 16.645 1.00 90.56 90 CYS A O 1
ATOM 737 N N . PRO A 1 91 ? 2.400 0.458 14.494 1.00 89.31 91 PRO A N 1
ATOM 738 C CA . PRO A 1 91 ? 3.089 1.737 14.654 1.00 89.31 91 PRO A CA 1
ATOM 739 C C . PRO A 1 91 ? 2.429 2.624 15.719 1.00 89.31 91 PRO A C 1
ATOM 741 O O . PRO A 1 91 ? 3.126 3.323 16.443 1.00 89.31 91 PRO A O 1
ATOM 744 N N . TYR A 1 92 ? 1.104 2.551 15.888 1.00 91.38 92 TYR A N 1
ATOM 745 C CA . TYR A 1 92 ? 0.397 3.324 16.915 1.00 91.38 92 TYR A CA 1
ATOM 746 C C . TYR A 1 92 ? 0.574 2.791 18.342 1.00 91.38 92 TYR A C 1
ATOM 748 O O . TYR A 1 92 ? 0.389 3.548 19.291 1.00 91.38 92 TYR A O 1
ATOM 756 N N . ALA A 1 93 ? 0.858 1.498 18.514 1.00 90.31 93 ALA A N 1
ATOM 757 C CA . ALA A 1 93 ? 1.061 0.900 19.836 1.00 90.31 93 ALA A CA 1
ATOM 758 C C . ALA A 1 93 ? 2.519 1.022 20.288 1.00 90.31 93 ALA A C 1
ATOM 760 O O . ALA A 1 93 ? 2.796 1.302 21.452 1.00 90.31 93 ALA A O 1
ATOM 761 N N . CYS A 1 94 ? 3.451 0.816 19.357 1.00 85.56 94 CYS A N 1
ATOM 762 C CA . CYS A 1 94 ? 4.882 0.769 19.625 1.00 85.56 94 CYS A CA 1
ATOM 763 C C . CYS A 1 94 ? 5.646 1.711 18.674 1.00 85.56 94 CYS A C 1
ATOM 765 O O . CYS A 1 94 ? 6.439 1.235 17.859 1.00 85.56 94 CYS A O 1
ATOM 767 N N . PRO A 1 95 ? 5.442 3.040 18.769 1.00 79.94 95 PRO A N 1
ATOM 768 C CA . PRO A 1 95 ? 6.001 4.012 17.822 1.00 79.94 95 PRO A CA 1
ATOM 769 C C . PRO A 1 95 ? 7.535 4.055 17.821 1.00 79.94 95 PRO A C 1
ATOM 771 O O . PRO A 1 95 ? 8.144 4.271 16.781 1.00 79.94 95 PRO A O 1
ATOM 774 N N . ASN A 1 96 ? 8.154 3.782 18.973 1.00 75.44 96 ASN A N 1
ATOM 775 C CA . ASN A 1 96 ? 9.607 3.796 19.170 1.00 75.44 96 ASN A CA 1
ATOM 776 C C . ASN A 1 96 ? 10.179 2.377 19.318 1.00 75.44 96 ASN A C 1
ATOM 778 O O . ASN A 1 96 ? 11.113 2.149 20.090 1.00 75.44 96 ASN A O 1
ATOM 782 N N . SER A 1 97 ? 9.564 1.392 18.658 1.00 75.44 97 SER A N 1
ATOM 783 C CA . SER A 1 97 ? 10.018 0.005 18.738 1.00 75.44 97 SER A CA 1
ATOM 784 C C . SER A 1 97 ? 11.474 -0.113 18.285 1.00 75.44 97 SER A C 1
ATOM 786 O O . SER A 1 97 ? 11.807 0.264 17.168 1.00 75.44 97 SER A O 1
ATOM 788 N N . LYS A 1 98 ? 12.335 -0.685 19.136 1.00 75.56 98 LYS A N 1
ATOM 789 C CA . LYS A 1 98 ? 13.734 -1.010 18.799 1.00 75.56 98 LYS A CA 1
ATOM 790 C C . LYS A 1 98 ? 13.874 -2.355 18.070 1.00 75.56 98 LYS A C 1
ATOM 792 O O . LYS A 1 98 ? 14.976 -2.883 17.951 1.00 75.56 98 LYS A O 1
ATOM 797 N N . LYS A 1 99 ? 12.759 -2.961 17.648 1.00 78.19 99 LYS A N 1
ATOM 798 C CA . LYS A 1 99 ? 12.770 -4.225 16.904 1.00 78.19 99 LYS A CA 1
ATOM 799 C C . LYS A 1 99 ? 13.371 -3.978 15.521 1.00 78.19 99 LYS A C 1
ATOM 801 O O . LYS A 1 99 ? 13.056 -2.974 14.894 1.00 78.19 99 LYS A O 1
ATOM 806 N N . GLY A 1 100 ? 14.180 -4.920 15.041 1.00 83.19 100 GLY A N 1
ATOM 807 C CA . GLY A 1 100 ? 14.705 -4.863 13.679 1.00 83.19 100 GLY A CA 1
ATOM 808 C C . GLY A 1 100 ? 13.597 -4.882 12.620 1.00 83.19 100 GLY A C 1
ATOM 809 O O . GLY A 1 100 ? 12.458 -5.290 12.878 1.00 83.19 100 GLY A O 1
ATOM 810 N N . ASP A 1 101 ? 13.958 -4.487 11.405 1.00 85.31 101 ASP A N 1
ATOM 811 C CA . ASP A 1 101 ? 13.031 -4.269 10.288 1.00 85.31 101 ASP A CA 1
ATOM 812 C C . ASP A 1 101 ? 12.343 -5.540 9.785 1.00 85.31 101 ASP A C 1
ATOM 814 O O . ASP A 1 101 ? 11.349 -5.462 9.065 1.00 85.31 101 ASP A O 1
ATOM 818 N N . LEU A 1 102 ? 12.846 -6.715 10.166 1.00 90.25 102 LEU A N 1
ATOM 819 C CA . LEU A 1 102 ? 12.306 -7.999 9.747 1.00 90.25 102 LEU A CA 1
ATOM 820 C C . LEU A 1 102 ? 11.520 -8.682 10.869 1.00 90.25 102 LEU A C 1
ATOM 822 O O . LEU A 1 102 ? 11.878 -8.670 12.049 1.00 90.25 102 LEU A O 1
ATOM 826 N N . LEU A 1 103 ? 10.421 -9.303 10.468 1.00 90.31 103 LEU A N 1
ATOM 827 C CA . LEU A 1 103 ? 9.656 -10.261 11.244 1.00 90.31 103 LEU A CA 1
ATOM 828 C C . LEU A 1 103 ? 10.395 -11.613 11.276 1.00 90.31 103 LEU A C 1
ATOM 830 O O . LEU A 1 103 ? 11.164 -11.927 10.353 1.00 90.31 103 LEU A O 1
ATOM 834 N N . PRO A 1 104 ? 10.145 -12.448 12.298 1.00 87.94 104 PRO A N 1
ATOM 835 C CA . PRO A 1 104 ? 10.521 -13.859 12.267 1.00 87.94 104 PRO A CA 1
ATOM 836 C C . PRO A 1 104 ? 9.953 -14.568 11.031 1.00 87.94 104 PRO A C 1
ATOM 838 O O . PRO A 1 104 ? 8.903 -14.182 10.514 1.00 87.94 104 PRO A O 1
ATOM 841 N N . THR A 1 105 ? 10.640 -15.607 10.555 1.00 84.94 105 THR A N 1
ATOM 842 C CA . THR A 1 105 ? 10.270 -16.329 9.325 1.00 84.94 105 THR A CA 1
ATOM 843 C C . THR A 1 105 ? 8.886 -16.979 9.408 1.00 84.94 105 THR A C 1
ATOM 845 O O . THR A 1 105 ? 8.165 -16.978 8.419 1.00 84.94 105 THR A O 1
ATOM 848 N N . ASN A 1 106 ? 8.495 -17.464 10.589 1.00 84.31 106 ASN A N 1
ATOM 849 C CA . ASN A 1 106 ? 7.208 -18.104 10.889 1.00 84.31 106 ASN A CA 1
ATOM 850 C C . ASN A 1 106 ? 6.155 -17.122 11.444 1.00 84.31 106 ASN A C 1
ATOM 852 O O . ASN A 1 106 ? 5.287 -17.500 12.230 1.00 84.31 106 ASN A O 1
ATOM 856 N N . SER A 1 107 ? 6.271 -15.830 11.125 1.00 87.94 107 SER A N 1
ATOM 857 C CA . SER A 1 107 ? 5.327 -14.829 11.616 1.00 87.94 107 SER A CA 1
ATOM 858 C C . SER A 1 107 ? 3.993 -14.915 10.879 1.00 87.94 107 SER A C 1
ATOM 860 O O . SER A 1 107 ? 3.936 -14.664 9.677 1.00 87.94 107 SER A O 1
ATOM 862 N N . THR A 1 108 ? 2.907 -15.090 11.631 1.00 89.12 108 THR A N 1
ATOM 863 C CA . THR A 1 108 ? 1.530 -15.032 11.111 1.00 89.12 108 THR A CA 1
ATOM 864 C C . THR A 1 108 ? 1.193 -13.699 10.430 1.00 89.12 108 THR A C 1
ATOM 866 O O . THR A 1 108 ? 0.363 -13.657 9.528 1.00 89.12 108 THR A O 1
ATOM 869 N N . ILE A 1 109 ? 1.869 -12.598 10.797 1.00 89.50 109 ILE A N 1
ATOM 870 C CA . ILE A 1 109 ? 1.763 -11.310 10.086 1.00 89.50 109 ILE A CA 1
ATOM 871 C C . ILE A 1 109 ? 2.346 -11.420 8.671 1.00 89.50 109 ILE A C 1
ATOM 873 O O . ILE A 1 109 ? 1.812 -10.830 7.733 1.00 89.50 109 ILE A O 1
ATOM 877 N N . GLY A 1 110 ? 3.466 -12.130 8.520 1.00 91.75 110 GLY A N 1
ATOM 878 C CA . GLY A 1 110 ? 4.087 -12.382 7.224 1.00 91.75 110 GLY A CA 1
ATOM 879 C C . GLY A 1 110 ? 3.180 -13.213 6.321 1.00 91.75 110 GLY A C 1
ATOM 880 O O . GLY A 1 110 ? 2.976 -12.846 5.165 1.00 91.75 110 GLY A O 1
ATOM 881 N N . ASP A 1 111 ? 2.578 -14.268 6.866 1.00 91.19 111 ASP A N 1
ATOM 882 C CA . ASP A 1 111 ? 1.646 -15.128 6.126 1.00 91.19 111 ASP A CA 1
ATOM 883 C C . ASP A 1 111 ? 0.379 -14.366 5.720 1.00 91.19 111 ASP A C 1
ATOM 885 O O . ASP A 1 111 ? -0.015 -14.392 4.556 1.00 91.19 111 ASP A O 1
ATOM 889 N N . ALA A 1 112 ? -0.174 -13.540 6.614 1.00 91.19 112 ALA A N 1
ATOM 890 C CA . ALA A 1 112 ? -1.311 -12.681 6.287 1.00 91.19 112 ALA A CA 1
ATOM 891 C C . ALA A 1 112 ? -1.020 -11.702 5.129 1.00 91.19 112 ALA A C 1
ATOM 893 O O . ALA A 1 112 ? -1.917 -11.389 4.345 1.00 91.19 112 ALA A O 1
ATOM 894 N N . LYS A 1 113 ? 0.225 -11.218 4.982 1.00 93.00 113 LYS A N 1
ATOM 895 C CA . LYS A 1 113 ? 0.619 -10.384 3.828 1.00 93.00 113 LYS A CA 1
ATOM 896 C C . LYS A 1 113 ? 0.650 -11.186 2.537 1.00 93.00 113 LYS A C 1
ATOM 898 O O . LYS A 1 113 ? 0.200 -10.680 1.514 1.00 93.00 113 LYS A O 1
ATOM 903 N N . LYS A 1 114 ? 1.170 -12.414 2.574 1.00 94.62 114 LYS A N 1
ATOM 904 C CA . LYS A 1 114 ? 1.172 -13.313 1.413 1.00 94.62 114 LYS A CA 1
ATOM 905 C C . LYS A 1 114 ? -0.255 -13.612 0.958 1.00 94.62 114 LYS A C 1
ATOM 907 O O . LYS A 1 114 ? -0.563 -13.413 -0.215 1.00 94.62 114 LYS A O 1
ATOM 912 N N . ASP A 1 115 ? -1.135 -13.974 1.887 1.00 94.44 115 ASP A N 1
ATOM 913 C CA . ASP A 1 115 ? -2.552 -14.224 1.605 1.00 94.44 115 ASP A CA 1
ATOM 914 C C . ASP A 1 115 ? -3.254 -12.997 1.026 1.00 94.44 115 ASP A C 1
ATOM 916 O O . ASP A 1 115 ? -4.055 -13.105 0.095 1.00 94.44 115 ASP A O 1
ATOM 920 N N . PHE A 1 116 ? -2.945 -11.812 1.557 1.00 94.81 116 PHE A N 1
ATOM 921 C CA . PHE A 1 116 ? -3.469 -10.559 1.030 1.00 94.81 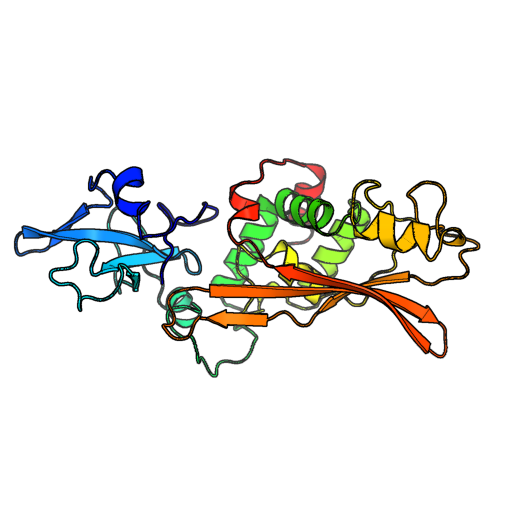116 PHE A CA 1
ATOM 922 C C . PHE A 1 116 ? -3.000 -10.311 -0.405 1.00 94.81 116 PHE A C 1
ATOM 924 O O . PHE A 1 116 ? -3.813 -9.968 -1.261 1.00 94.81 116 PHE A O 1
ATOM 931 N N . ILE A 1 117 ? -1.706 -10.508 -0.684 1.00 96.31 117 ILE A N 1
ATOM 932 C CA . ILE A 1 117 ? -1.156 -10.371 -2.035 1.00 96.31 117 ILE A CA 1
ATOM 933 C C . ILE A 1 117 ? -1.871 -11.334 -2.983 1.00 96.31 117 ILE A C 1
ATOM 935 O O . ILE A 1 117 ? -2.348 -10.875 -4.011 1.00 96.31 117 ILE A O 1
ATOM 939 N N . LYS A 1 118 ? -2.040 -12.618 -2.637 1.00 96.31 118 LYS A N 1
ATOM 940 C CA . LYS A 1 118 ? -2.770 -13.586 -3.487 1.00 96.31 118 LYS A CA 1
ATOM 941 C C . LYS A 1 118 ? -4.158 -13.088 -3.887 1.00 96.31 118 LYS A C 1
ATOM 943 O O . LYS A 1 118 ? -4.527 -13.163 -5.051 1.00 96.31 118 LYS A O 1
ATOM 948 N N . LYS A 1 119 ? -4.897 -12.516 -2.934 1.00 95.81 119 LYS A N 1
ATOM 949 C CA . LYS A 1 119 ? -6.282 -12.054 -3.131 1.00 95.81 119 LYS A CA 1
ATOM 950 C C . LYS A 1 119 ? -6.408 -10.711 -3.854 1.00 95.81 119 LYS A C 1
ATOM 952 O O . LYS A 1 119 ? -7.463 -10.439 -4.416 1.00 95.81 119 LYS A O 1
ATOM 957 N N . HIS A 1 120 ? -5.381 -9.863 -3.795 1.00 96.62 120 HIS A N 1
ATOM 958 C CA . HIS A 1 120 ? -5.474 -8.452 -4.197 1.00 96.62 120 HIS A CA 1
ATOM 959 C C . HIS A 1 120 ? -4.298 -7.978 -5.061 1.00 96.62 120 HIS A C 1
ATOM 961 O O . HIS A 1 120 ? -4.024 -6.778 -5.146 1.00 96.62 120 HIS A O 1
ATOM 967 N N . PHE A 1 121 ? -3.555 -8.896 -5.684 1.00 97.88 121 PHE A N 1
ATOM 968 C CA . PHE A 1 121 ? -2.366 -8.532 -6.454 1.00 97.88 121 PHE A CA 1
ATOM 969 C C . PHE A 1 121 ? -2.688 -7.623 -7.642 1.00 97.88 121 PHE A C 1
ATOM 971 O O . PHE A 1 121 ? -1.930 -6.706 -7.956 1.00 97.88 121 PHE A O 1
ATOM 978 N N . ASP A 1 122 ? -3.834 -7.833 -8.278 1.00 97.94 122 ASP A N 1
ATOM 979 C CA . ASP A 1 122 ? -4.346 -6.966 -9.331 1.00 97.94 122 ASP A CA 1
ATOM 980 C C . ASP A 1 122 ? -4.555 -5.519 -8.865 1.00 97.94 122 ASP A C 1
ATOM 982 O O . ASP A 1 122 ? -4.081 -4.597 -9.532 1.00 97.94 122 ASP A O 1
ATOM 986 N N . LEU A 1 123 ? -5.188 -5.315 -7.706 1.00 96.88 123 LEU A N 1
ATOM 987 C CA . LEU A 1 123 ? -5.379 -4.004 -7.080 1.00 96.88 123 LEU A CA 1
ATOM 988 C C . LEU A 1 123 ? -4.041 -3.341 -6.749 1.00 96.88 123 LEU A C 1
ATOM 990 O O . LEU A 1 123 ? -3.850 -2.162 -7.055 1.00 96.88 123 LEU A O 1
ATOM 994 N N . ILE A 1 124 ? -3.101 -4.096 -6.167 1.00 97.25 124 ILE A N 1
ATOM 995 C CA . ILE A 1 124 ? -1.759 -3.603 -5.825 1.00 97.25 124 ILE A CA 1
ATOM 996 C C . ILE A 1 124 ? -1.077 -3.048 -7.079 1.00 97.25 124 ILE A C 1
ATOM 998 O O . ILE A 1 124 ? -0.655 -1.890 -7.102 1.00 97.25 124 ILE A O 1
ATOM 1002 N N . ILE A 1 125 ? -1.029 -3.844 -8.146 1.00 98.12 125 ILE A N 1
ATOM 1003 C CA . ILE A 1 125 ? -0.386 -3.471 -9.407 1.00 98.12 125 ILE A CA 1
ATOM 1004 C C . ILE A 1 125 ? -1.111 -2.314 -10.101 1.00 98.12 125 ILE A C 1
ATOM 1006 O O . ILE A 1 125 ? -0.459 -1.415 -10.635 1.00 98.12 125 ILE A O 1
ATOM 1010 N N . HIS A 1 126 ? -2.443 -2.292 -10.069 1.00 97.81 126 HIS A N 1
ATOM 1011 C CA . HIS A 1 126 ? -3.225 -1.204 -10.648 1.00 97.81 126 HIS A CA 1
ATOM 1012 C C . HIS A 1 126 ? -2.925 0.138 -9.975 1.00 97.81 126 HIS A C 1
ATOM 1014 O O . HIS A 1 126 ? -2.622 1.120 -10.656 1.00 97.81 126 HIS A O 1
ATOM 1020 N N . VAL A 1 127 ? -2.954 0.171 -8.639 1.00 96.94 127 VAL A N 1
ATOM 1021 C CA . VAL A 1 127 ? -2.657 1.372 -7.849 1.00 96.94 127 VAL A CA 1
ATOM 1022 C C . VAL A 1 127 ? -1.242 1.875 -8.123 1.00 96.94 127 VAL A C 1
ATOM 1024 O O . VAL A 1 127 ? -1.056 3.067 -8.383 1.00 96.94 127 VAL A O 1
ATOM 1027 N N . MET A 1 128 ? -0.255 0.972 -8.126 1.00 96.50 128 MET A N 1
ATOM 1028 C CA . MET A 1 128 ? 1.127 1.314 -8.470 1.00 96.50 128 MET A CA 1
ATOM 1029 C C . MET A 1 128 ? 1.214 1.940 -9.860 1.00 96.50 128 MET A C 1
ATOM 1031 O O . MET A 1 128 ? 1.817 3.000 -10.026 1.00 96.50 128 MET A O 1
ATOM 1035 N N . SER A 1 129 ? 0.589 1.306 -10.855 1.00 97.19 129 SER A N 1
ATOM 1036 C CA . SER A 1 129 ? 0.641 1.759 -12.243 1.00 97.19 129 SER A CA 1
ATOM 1037 C C . SER A 1 129 ? 0.038 3.155 -12.406 1.00 97.19 129 SER A C 1
ATOM 1039 O O . SER A 1 129 ? 0.651 4.022 -13.025 1.00 97.19 129 SER A O 1
ATOM 1041 N N . LYS A 1 130 ? -1.119 3.411 -11.783 1.00 96.06 130 LYS A N 1
ATOM 1042 C CA . LYS A 1 130 ? -1.814 4.700 -11.885 1.00 96.06 130 LYS A CA 1
ATOM 1043 C C . LYS A 1 130 ? -1.095 5.849 -11.194 1.00 96.06 130 LYS A C 1
ATOM 1045 O O . LYS A 1 130 ? -1.112 6.961 -11.705 1.00 96.06 130 LYS A O 1
ATOM 1050 N N . LYS A 1 131 ? -0.476 5.606 -10.042 1.00 95.12 131 LYS A N 1
ATOM 1051 C CA . LYS A 1 131 ? 0.196 6.667 -9.278 1.00 95.12 131 LYS A CA 1
ATOM 1052 C C . LYS A 1 131 ? 1.611 6.961 -9.750 1.00 95.12 131 LYS A C 1
ATOM 1054 O O . LYS A 1 131 ? 2.034 8.100 -9.648 1.00 95.12 131 LYS A O 1
ATOM 1059 N N . THR A 1 132 ? 2.327 5.961 -10.260 1.00 96.19 132 THR A N 1
ATOM 1060 C CA . THR A 1 132 ? 3.672 6.174 -10.824 1.00 96.19 132 THR A CA 1
ATOM 1061 C C . THR A 1 132 ? 3.631 6.660 -12.270 1.00 96.19 132 THR A C 1
ATOM 1063 O O . THR A 1 132 ? 4.624 7.178 -12.764 1.00 96.19 132 THR A O 1
ATOM 1066 N N . GLY A 1 133 ? 2.515 6.454 -12.979 1.00 97.69 133 GLY A N 1
ATOM 1067 C CA . GLY A 1 133 ? 2.429 6.694 -14.418 1.00 97.69 133 GLY A CA 1
ATOM 1068 C C . GLY A 1 133 ? 3.158 5.643 -15.261 1.00 97.69 133 GLY A C 1
ATOM 1069 O O . GLY A 1 133 ? 3.187 5.764 -16.479 1.00 97.69 133 GLY A O 1
ATOM 1070 N N . ILE A 1 134 ? 3.733 4.594 -14.664 1.00 98.19 134 ILE A N 1
ATOM 1071 C CA . ILE A 1 134 ? 4.349 3.486 -15.404 1.00 98.19 134 ILE A CA 1
ATOM 1072 C C . ILE A 1 134 ? 3.276 2.439 -15.694 1.00 98.19 134 ILE A C 1
ATOM 1074 O O . ILE A 1 134 ? 2.640 1.919 -14.775 1.00 98.19 134 ILE A O 1
ATOM 1078 N N . ARG A 1 135 ? 3.100 2.042 -16.957 1.00 98.00 135 ARG A N 1
ATOM 1079 C CA . ARG A 1 135 ? 2.222 0.918 -17.303 1.00 98.00 135 ARG A CA 1
ATOM 1080 C C . ARG A 1 135 ? 2.865 -0.398 -16.870 1.00 98.00 135 ARG A C 1
ATOM 1082 O O . ARG A 1 135 ? 3.829 -0.870 -17.476 1.00 98.00 135 ARG A O 1
ATOM 1089 N N . ILE A 1 136 ? 2.295 -1.033 -15.848 1.00 98.06 136 ILE A N 1
ATOM 1090 C CA . ILE A 1 136 ? 2.807 -2.304 -15.332 1.00 98.06 136 ILE A CA 1
ATOM 1091 C C . ILE A 1 136 ? 2.210 -3.465 -16.132 1.00 98.06 136 ILE A C 1
ATOM 1093 O O . ILE A 1 136 ? 1.032 -3.795 -16.012 1.00 98.06 136 ILE A O 1
ATOM 1097 N N . SER A 1 137 ? 3.034 -4.092 -16.975 1.00 97.25 137 SER A N 1
ATOM 1098 C CA . SER A 1 137 ? 2.654 -5.304 -17.707 1.00 97.25 137 SER A CA 1
ATOM 1099 C C . SER A 1 137 ? 2.628 -6.530 -16.790 1.00 97.25 137 SER A C 1
ATOM 1101 O O . SER A 1 137 ? 3.245 -6.536 -15.728 1.00 97.25 137 SER A O 1
ATOM 1103 N N . GLN A 1 138 ? 1.989 -7.619 -17.228 1.00 98.00 138 GLN A N 1
ATOM 1104 C CA . GLN A 1 138 ? 2.024 -8.903 -16.508 1.00 98.00 138 GLN A CA 1
ATOM 1105 C C . GLN A 1 138 ? 3.457 -9.398 -16.265 1.00 98.00 138 GLN A C 1
ATOM 1107 O O . GLN A 1 138 ? 3.756 -9.921 -15.195 1.00 98.00 138 GLN A O 1
ATOM 1112 N N . LYS A 1 139 ? 4.362 -9.187 -17.232 1.00 97.00 139 LYS A N 1
ATOM 1113 C CA . LYS A 1 139 ? 5.782 -9.530 -17.091 1.00 97.00 139 LYS A CA 1
ATOM 1114 C C . LYS A 1 139 ? 6.438 -8.725 -15.968 1.00 97.00 139 LYS A C 1
ATOM 1116 O O . LYS A 1 139 ? 7.118 -9.316 -15.138 1.00 97.00 139 LYS A O 1
ATOM 1121 N N . LEU A 1 140 ? 6.191 -7.412 -15.911 1.00 97.44 140 LEU A N 1
ATOM 1122 C CA . LEU A 1 140 ? 6.707 -6.567 -14.830 1.00 97.44 140 LEU A CA 1
ATOM 1123 C C . LEU A 1 140 ? 6.096 -6.932 -13.477 1.00 97.44 140 LEU A C 1
ATOM 1125 O O . LEU A 1 140 ? 6.808 -7.015 -12.488 1.00 97.44 140 LEU A O 1
ATOM 1129 N N . ALA A 1 141 ? 4.787 -7.165 -13.425 1.00 98.25 141 ALA A N 1
ATOM 1130 C CA . ALA A 1 141 ? 4.120 -7.580 -12.197 1.00 98.25 141 ALA A CA 1
ATOM 1131 C C . ALA A 1 141 ? 4.737 -8.881 -11.657 1.00 98.25 141 ALA A C 1
ATOM 1133 O O . ALA A 1 141 ? 5.095 -8.957 -10.485 1.00 98.25 141 ALA A O 1
ATOM 1134 N N . LYS A 1 142 ? 4.950 -9.875 -12.531 1.00 98.19 142 LYS A N 1
ATOM 1135 C CA . LYS A 1 142 ? 5.623 -11.130 -12.176 1.00 98.19 142 LYS A CA 1
ATOM 1136 C C . LYS A 1 142 ? 7.043 -10.899 -11.647 1.00 98.19 142 LYS A C 1
ATOM 1138 O O . LYS A 1 142 ? 7.413 -11.511 -10.653 1.00 98.19 142 LYS A O 1
ATOM 1143 N N . GLU A 1 143 ? 7.818 -10.031 -12.295 1.00 97.25 143 GLU A N 1
ATOM 1144 C CA . GLU A 1 143 ? 9.174 -9.650 -11.870 1.00 97.25 143 GLU A CA 1
ATOM 1145 C C . GLU A 1 143 ? 9.167 -8.997 -10.477 1.00 97.25 143 GLU A C 1
ATOM 1147 O O . GLU A 1 143 ? 9.879 -9.449 -9.585 1.00 97.25 143 GLU A O 1
ATOM 1152 N N . LEU A 1 144 ? 8.294 -8.008 -10.258 1.00 97.75 144 LEU A N 1
ATOM 1153 C CA . LEU A 1 144 ? 8.132 -7.310 -8.979 1.00 97.75 144 LEU A CA 1
ATOM 1154 C C . LEU A 1 144 ? 7.765 -8.267 -7.838 1.00 97.75 144 LEU A C 1
ATOM 1156 O O . LEU A 1 144 ? 8.392 -8.238 -6.779 1.00 97.75 144 LEU A O 1
ATOM 1160 N N . LEU A 1 145 ? 6.769 -9.133 -8.051 1.00 98.06 145 LEU A N 1
ATOM 1161 C CA . LEU A 1 145 ? 6.354 -10.105 -7.040 1.00 98.06 145 LEU A CA 1
ATOM 1162 C C . LEU A 1 145 ? 7.425 -11.176 -6.809 1.00 98.06 145 LEU A C 1
ATOM 1164 O O . LEU A 1 145 ? 7.693 -11.536 -5.666 1.00 98.06 145 LEU A O 1
ATOM 1168 N N . GLY A 1 146 ? 8.078 -11.651 -7.870 1.00 97.94 146 GLY A N 1
ATOM 1169 C CA . GLY A 1 146 ? 9.188 -12.597 -7.765 1.00 97.94 146 GLY A CA 1
ATOM 1170 C C . GLY A 1 146 ? 10.342 -12.042 -6.930 1.00 97.94 146 GLY A C 1
ATOM 1171 O O . GLY A 1 146 ? 10.821 -12.725 -6.028 1.00 97.94 146 GLY A O 1
ATOM 1172 N N . ASN A 1 147 ? 10.736 -10.789 -7.165 1.00 97.31 147 ASN A N 1
ATOM 1173 C CA . ASN A 1 147 ? 11.771 -10.107 -6.384 1.00 97.31 147 ASN A CA 1
ATOM 1174 C C . ASN A 1 147 ? 11.355 -9.926 -4.922 1.00 97.31 147 ASN A C 1
ATOM 1176 O O . ASN A 1 147 ? 12.132 -10.235 -4.019 1.00 97.31 147 ASN A O 1
ATOM 1180 N N . TYR A 1 148 ? 10.113 -9.495 -4.680 1.00 96.44 148 TYR A N 1
ATOM 1181 C CA . TYR A 1 148 ? 9.561 -9.388 -3.331 1.00 96.44 148 TYR A CA 1
ATOM 1182 C C . TYR A 1 148 ? 9.649 -10.713 -2.575 1.00 96.44 148 TYR A C 1
ATOM 1184 O O . TYR A 1 148 ? 10.076 -10.741 -1.421 1.00 96.44 148 TYR A O 1
ATOM 1192 N N . LEU A 1 149 ? 9.289 -11.822 -3.223 1.00 96.06 149 LEU A N 1
ATOM 1193 C CA . LEU A 1 149 ? 9.333 -13.133 -2.592 1.00 96.06 149 LEU A CA 1
ATOM 1194 C C . LEU A 1 149 ? 10.774 -13.626 -2.391 1.00 96.06 149 LEU A C 1
ATOM 1196 O O . LEU A 1 149 ? 11.142 -14.042 -1.294 1.00 96.06 149 LEU A O 1
ATOM 1200 N N . LYS A 1 150 ? 11.620 -13.524 -3.419 1.00 96.38 150 LYS A N 1
ATOM 1201 C CA . LYS A 1 150 ? 13.037 -13.916 -3.354 1.00 96.38 150 LYS A CA 1
ATOM 1202 C C . LYS A 1 150 ? 13.767 -13.214 -2.205 1.00 96.38 150 LYS A C 1
ATOM 1204 O O . LYS A 1 150 ? 14.534 -13.848 -1.487 1.00 96.38 150 LYS A O 1
ATOM 1209 N N . ASN A 1 151 ? 13.480 -11.930 -2.002 1.00 95.00 151 ASN A N 1
ATOM 1210 C CA . ASN A 1 151 ? 14.090 -11.103 -0.961 1.00 95.00 151 ASN A CA 1
ATOM 1211 C C . ASN A 1 151 ? 13.297 -11.097 0.360 1.00 95.00 151 ASN A C 1
ATOM 1213 O O . ASN A 1 151 ? 13.534 -10.255 1.223 1.00 95.00 151 ASN A O 1
ATOM 1217 N N . GLN A 1 152 ? 12.364 -12.040 0.539 1.00 94.56 152 GLN A N 1
ATOM 1218 C CA . GLN A 1 152 ? 11.567 -12.231 1.755 1.00 94.56 152 GLN A CA 1
ATOM 1219 C C . GLN A 1 152 ? 10.813 -10.975 2.228 1.00 94.56 152 GLN A C 1
ATOM 1221 O O . GLN A 1 152 ? 10.638 -10.753 3.429 1.00 94.56 152 GLN A O 1
ATOM 1226 N N . GLY A 1 153 ? 10.319 -10.159 1.295 1.00 94.25 153 GLY A N 1
ATOM 1227 C CA . GLY A 1 153 ? 9.669 -8.876 1.573 1.00 94.25 153 GLY A CA 1
ATOM 1228 C C . GLY A 1 153 ? 8.436 -8.969 2.481 1.00 94.25 153 GLY A C 1
ATOM 1229 O O . GLY A 1 153 ? 8.128 -8.015 3.195 1.00 94.25 153 GLY A O 1
ATOM 1230 N N . TRP A 1 154 ? 7.771 -10.131 2.564 1.00 93.38 154 TRP A N 1
ATOM 1231 C CA . TRP A 1 154 ? 6.660 -10.365 3.508 1.00 93.38 154 TRP A CA 1
ATOM 1232 C C . TRP A 1 154 ? 7.092 -10.236 4.972 1.00 93.38 154 TRP A C 1
ATOM 1234 O O . TRP A 1 154 ? 6.288 -9.909 5.850 1.00 93.38 154 TRP A O 1
ATOM 1244 N N . ARG A 1 155 ? 8.385 -10.420 5.251 1.00 93.44 155 ARG A N 1
ATOM 1245 C CA . ARG A 1 155 ? 8.956 -10.231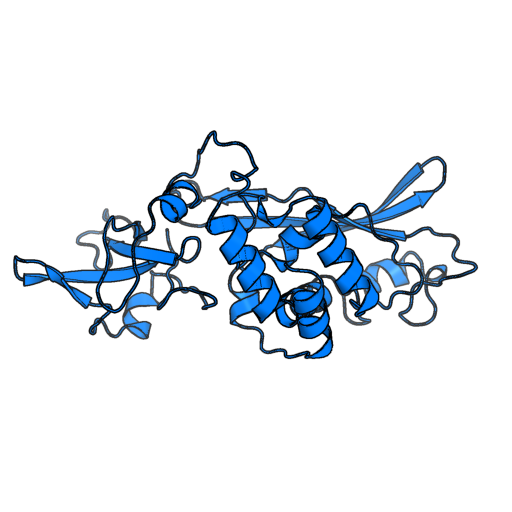 6.584 1.00 93.44 155 ARG A CA 1
ATOM 1246 C C . ARG A 1 155 ? 9.152 -8.762 6.925 1.00 93.44 155 ARG A C 1
ATOM 1248 O O . ARG A 1 155 ? 9.365 -8.460 8.090 1.00 93.44 155 ARG A O 1
ATOM 1255 N N . TYR A 1 156 ? 9.063 -7.837 5.975 1.00 91.44 156 TYR A N 1
ATOM 1256 C CA . TYR A 1 156 ? 9.311 -6.429 6.253 1.00 91.44 156 TYR A CA 1
ATOM 1257 C C . TYR A 1 156 ? 8.253 -5.848 7.188 1.00 91.44 156 TYR A C 1
ATOM 1259 O O . TYR A 1 156 ? 7.074 -5.765 6.843 1.00 91.44 156 TYR A O 1
ATOM 1267 N N . ARG A 1 157 ? 8.663 -5.440 8.388 1.00 88.31 157 ARG A N 1
ATOM 1268 C CA . ARG A 1 157 ? 7.792 -4.967 9.474 1.00 88.31 157 ARG A CA 1
ATOM 1269 C C . ARG A 1 157 ? 6.986 -3.735 9.080 1.00 88.31 157 ARG A C 1
ATOM 1271 O O . ARG A 1 157 ? 5.839 -3.608 9.493 1.00 88.31 157 ARG A O 1
ATOM 1278 N N . PHE A 1 158 ? 7.560 -2.858 8.261 1.00 86.50 158 PHE A N 1
ATOM 1279 C CA . PHE A 1 158 ? 6.884 -1.639 7.821 1.00 86.50 158 PHE A CA 1
ATOM 1280 C C . PHE A 1 158 ? 5.936 -1.852 6.636 1.00 86.50 158 PHE A C 1
ATOM 1282 O O . PHE A 1 158 ? 5.121 -0.981 6.350 1.00 86.50 158 PHE A O 1
ATOM 1289 N N . CYS A 1 159 ? 5.969 -3.018 5.990 1.00 86.81 159 CYS A N 1
ATOM 1290 C CA . CYS A 1 159 ? 4.944 -3.402 5.027 1.00 86.81 159 CYS A CA 1
ATOM 1291 C C . CYS A 1 159 ? 3.628 -3.694 5.767 1.00 86.81 159 CYS A C 1
ATOM 1293 O O . CYS A 1 159 ? 3.595 -4.536 6.666 1.00 86.81 159 CYS A O 1
ATOM 1295 N N . THR A 1 160 ? 2.553 -3.003 5.397 1.00 85.88 160 THR A N 1
ATOM 1296 C CA . THR A 1 160 ? 1.175 -3.239 5.850 1.00 85.88 160 THR A CA 1
ATOM 1297 C C . THR A 1 160 ? 0.286 -3.450 4.634 1.00 85.88 160 THR A C 1
ATOM 1299 O O . THR A 1 160 ? 0.656 -3.104 3.511 1.00 85.88 160 THR A O 1
ATOM 1302 N N . ILE A 1 161 ? -0.912 -4.001 4.841 1.00 86.50 161 ILE A N 1
ATOM 1303 C CA . ILE A 1 161 ? -1.855 -4.233 3.737 1.00 86.50 161 ILE A CA 1
ATOM 1304 C C . ILE A 1 161 ? -2.176 -2.941 2.964 1.00 86.50 161 ILE A C 1
ATOM 1306 O O . ILE A 1 161 ? -2.343 -2.981 1.752 1.00 86.50 161 ILE A O 1
ATOM 1310 N N . ASN A 1 162 ? -2.173 -1.792 3.649 1.00 86.25 162 ASN A N 1
ATOM 1311 C CA . ASN A 1 162 ? -2.525 -0.487 3.088 1.00 86.25 162 ASN A CA 1
ATOM 1312 C C . ASN A 1 162 ? -1.400 0.131 2.241 1.00 86.25 162 ASN A C 1
ATOM 1314 O O . ASN A 1 162 ? -1.670 0.965 1.378 1.00 86.25 162 ASN A O 1
ATOM 1318 N N . ASN A 1 163 ? -0.141 -0.258 2.474 1.00 90.75 163 ASN A N 1
ATOM 1319 C CA . ASN A 1 163 ? 1.026 0.341 1.820 1.00 90.75 163 ASN A CA 1
ATOM 1320 C C . ASN A 1 163 ? 1.798 -0.625 0.903 1.00 90.75 163 ASN A C 1
ATOM 1322 O O . ASN A 1 163 ? 2.850 -0.257 0.374 1.00 90.75 163 ASN A O 1
ATOM 1326 N N . LEU A 1 164 ? 1.284 -1.842 0.700 1.00 92.19 164 LEU A N 1
ATOM 1327 C CA . LEU A 1 164 ? 1.870 -2.862 -0.173 1.00 92.19 164 LEU A CA 1
ATOM 1328 C C . LEU A 1 164 ? 2.261 -2.357 -1.576 1.00 92.19 164 LEU A C 1
ATOM 1330 O O . LEU A 1 164 ? 3.362 -2.693 -2.004 1.00 92.19 164 LEU A O 1
ATOM 1334 N N . PRO A 1 165 ? 1.468 -1.508 -2.268 1.00 94.69 165 PRO A N 1
ATOM 1335 C CA . PRO A 1 165 ? 1.860 -0.905 -3.547 1.00 94.69 165 PRO A CA 1
ATOM 1336 C C . PRO A 1 165 ? 3.233 -0.224 -3.515 1.00 94.69 165 PRO A C 1
ATOM 1338 O O . PRO A 1 165 ? 3.970 -0.217 -4.495 1.00 94.69 165 PRO A O 1
ATOM 1341 N N . TRP A 1 166 ? 3.603 0.340 -2.372 1.00 94.50 166 TRP A N 1
ATOM 1342 C CA . TRP A 1 166 ? 4.819 1.131 -2.221 1.00 94.50 166 TRP A CA 1
ATOM 1343 C C . TRP A 1 166 ? 5.960 0.310 -1.653 1.00 94.50 166 TRP A C 1
ATOM 1345 O O . TRP A 1 166 ? 7.103 0.493 -2.051 1.00 94.50 166 TRP A O 1
ATOM 1355 N N . THR A 1 167 ? 5.657 -0.608 -0.736 1.00 92.06 167 THR A N 1
ATOM 1356 C CA . THR A 1 167 ? 6.672 -1.418 -0.059 1.00 92.06 167 THR A CA 1
ATOM 1357 C C . THR A 1 167 ? 7.069 -2.661 -0.848 1.00 92.06 167 THR A C 1
ATOM 1359 O O . THR A 1 167 ? 8.203 -3.105 -0.718 1.00 92.06 167 THR A O 1
ATOM 1362 N N . LEU A 1 168 ? 6.199 -3.199 -1.709 1.00 93.81 168 LEU A N 1
ATOM 1363 C CA . LEU A 1 168 ? 6.517 -4.332 -2.583 1.00 93.81 168 LEU A CA 1
ATOM 1364 C C . LEU A 1 168 ? 7.717 -4.060 -3.518 1.00 93.81 168 LEU A C 1
ATOM 1366 O O . LEU A 1 168 ? 8.661 -4.851 -3.492 1.00 93.81 168 LEU A O 1
ATOM 1370 N N . PRO A 1 169 ? 7.758 -2.961 -4.304 1.00 92.56 169 PRO A N 1
ATOM 1371 C CA . PRO A 1 169 ? 8.866 -2.698 -5.229 1.00 92.56 169 PRO A CA 1
ATOM 1372 C C . PRO A 1 169 ? 10.196 -2.347 -4.546 1.00 92.56 169 PRO A C 1
ATOM 1374 O O . PRO A 1 169 ? 11.228 -2.448 -5.200 1.00 92.56 169 PRO A O 1
ATOM 1377 N N . VAL A 1 170 ? 10.204 -1.980 -3.256 1.00 92.69 170 VAL A N 1
ATOM 1378 C CA . VAL A 1 170 ? 11.442 -1.688 -2.491 1.00 92.69 170 VAL A CA 1
ATOM 1379 C C . VAL A 1 170 ? 12.386 -2.894 -2.459 1.00 92.69 170 VAL A C 1
ATOM 1381 O O . VAL A 1 170 ? 13.595 -2.740 -2.326 1.00 92.69 170 VAL A O 1
ATOM 1384 N N . PHE A 1 171 ? 11.842 -4.101 -2.619 1.00 93.19 171 PHE A N 1
ATOM 1385 C CA . PHE A 1 171 ? 12.594 -5.356 -2.653 1.00 93.19 171 PHE A CA 1
ATOM 1386 C C . PHE A 1 171 ? 13.115 -5.720 -4.047 1.00 93.19 171 PHE A C 1
ATOM 1388 O O . PHE A 1 171 ? 13.525 -6.858 -4.268 1.00 93.19 171 PHE A O 1
ATOM 1395 N N . SER A 1 172 ? 13.072 -4.790 -4.998 1.00 93.62 172 SER A N 1
ATOM 1396 C CA . SER A 1 172 ? 13.687 -4.936 -6.315 1.00 93.62 172 SER A CA 1
ATOM 1397 C C . SER A 1 172 ? 14.895 -4.016 -6.441 1.00 93.62 172 SER A C 1
ATOM 1399 O O . SER A 1 172 ? 14.909 -2.907 -5.910 1.00 93.62 172 SER A O 1
ATOM 1401 N N . GLU A 1 173 ? 15.891 -4.456 -7.207 1.00 93.38 173 GLU A N 1
ATOM 1402 C CA . GLU A 1 173 ? 16.880 -3.540 -7.775 1.00 93.38 173 GLU A CA 1
ATOM 1403 C C . GLU A 1 173 ? 16.201 -2.538 -8.724 1.00 93.38 173 GLU A C 1
ATOM 1405 O O . GLU A 1 173 ? 15.028 -2.687 -9.071 1.00 93.38 173 GLU A O 1
ATOM 1410 N N . ALA A 1 174 ? 16.933 -1.514 -9.171 1.00 95.38 174 ALA A N 1
ATOM 1411 C CA . ALA A 1 174 ? 16.404 -0.554 -10.135 1.00 95.38 174 ALA A CA 1
ATOM 1412 C C . ALA A 1 174 ? 15.966 -1.259 -11.433 1.00 95.38 174 ALA A C 1
ATOM 1414 O O . ALA A 1 174 ? 16.753 -1.951 -12.085 1.00 95.38 174 ALA A O 1
ATOM 1415 N N . ILE A 1 175 ? 14.713 -1.049 -11.834 1.00 96.19 175 ILE A N 1
ATOM 1416 C CA . ILE A 1 175 ? 14.077 -1.778 -12.933 1.00 96.19 175 ILE A CA 1
ATOM 1417 C C . ILE A 1 175 ? 14.122 -0.929 -14.200 1.00 96.19 175 ILE A C 1
ATOM 1419 O O . ILE A 1 175 ? 13.653 0.207 -14.208 1.00 96.19 175 ILE A O 1
ATOM 1423 N N . THR A 1 176 ? 14.639 -1.481 -15.301 1.00 95.81 176 THR A N 1
ATOM 1424 C CA . THR A 1 176 ? 14.707 -0.764 -16.589 1.00 95.81 176 THR A CA 1
ATOM 1425 C C . THR A 1 176 ? 13.339 -0.289 -17.060 1.00 95.81 176 THR A C 1
ATOM 1427 O O . THR A 1 176 ? 12.370 -1.027 -16.928 1.00 95.81 176 THR A O 1
ATOM 1430 N N . LEU A 1 177 ? 13.256 0.915 -17.629 1.00 96.94 177 LEU A N 1
ATOM 1431 C CA . LEU A 1 177 ? 12.071 1.430 -18.316 1.00 96.94 177 LEU A CA 1
ATOM 1432 C C . LEU A 1 177 ? 12.056 1.102 -19.815 1.00 96.94 177 LEU A C 1
ATOM 1434 O O . LEU A 1 177 ? 11.030 1.322 -20.451 1.00 96.94 177 LEU A O 1
ATOM 1438 N N . LYS A 1 178 ? 13.137 0.557 -20.389 1.00 95.88 178 LYS A N 1
ATOM 1439 C CA . LYS A 1 178 ? 13.204 0.240 -21.826 1.00 95.88 178 LYS A CA 1
ATOM 1440 C C . LYS A 1 178 ? 12.059 -0.684 -22.252 1.00 95.88 178 LYS A C 1
ATOM 1442 O O . LYS A 1 178 ? 11.806 -1.711 -21.621 1.00 95.88 178 LYS A O 1
ATOM 1447 N N . GLY A 1 179 ? 11.367 -0.310 -23.327 1.00 96.44 179 GLY A N 1
ATOM 1448 C CA . GLY A 1 179 ? 10.199 -1.022 -23.853 1.00 96.44 179 GLY A CA 1
ATOM 1449 C C . GLY A 1 179 ? 8.939 -0.907 -22.990 1.00 96.44 179 GLY A C 1
ATOM 1450 O O . GLY A 1 179 ? 8.003 -1.688 -23.174 1.00 96.44 179 GLY A O 1
ATOM 1451 N N . ARG A 1 180 ? 8.902 0.007 -22.011 1.00 97.06 180 ARG A N 1
ATOM 1452 C CA . ARG A 1 180 ? 7.720 0.240 -21.172 1.00 97.06 180 ARG A CA 1
ATOM 1453 C C . ARG A 1 180 ? 6.986 1.499 -21.605 1.00 97.06 180 ARG A C 1
ATOM 1455 O O . ARG A 1 180 ? 7.591 2.496 -21.986 1.00 97.06 180 ARG A O 1
ATOM 1462 N N . TYR A 1 181 ? 5.667 1.440 -21.476 1.00 98.25 181 TYR A N 1
ATOM 1463 C CA . TYR A 1 181 ? 4.783 2.569 -21.725 1.00 98.25 181 TYR A CA 1
ATOM 1464 C C . TYR A 1 181 ? 4.611 3.399 -20.460 1.00 98.25 181 TYR A C 1
ATOM 1466 O O . TYR A 1 181 ? 4.421 2.843 -19.373 1.00 98.25 181 TYR A O 1
ATOM 1474 N N . LEU A 1 182 ? 4.624 4.717 -20.622 1.00 98.44 182 LEU A N 1
ATOM 1475 C CA . LEU A 1 182 ? 4.241 5.667 -19.588 1.00 98.44 182 LEU A CA 1
ATOM 1476 C C . LEU A 1 182 ? 2.864 6.253 -19.914 1.00 98.44 182 LEU A C 1
ATOM 1478 O O . LEU A 1 182 ? 2.485 6.373 -21.078 1.00 98.44 182 LEU A O 1
ATOM 1482 N N . ASP A 1 183 ? 2.089 6.579 -18.890 1.00 98.00 183 ASP A N 1
ATOM 1483 C CA . ASP A 1 183 ? 0.796 7.241 -19.035 1.00 98.00 183 ASP A CA 1
ATOM 1484 C C . ASP A 1 183 ? 1.025 8.673 -19.561 1.00 98.00 183 ASP A C 1
ATOM 1486 O O . ASP A 1 183 ? 1.701 9.444 -18.868 1.00 98.00 183 ASP A O 1
ATOM 1490 N N . PRO A 1 184 ? 0.504 9.042 -20.751 1.00 97.44 184 PRO A N 1
ATOM 1491 C CA . PRO A 1 184 ? 0.718 10.364 -21.341 1.00 97.44 184 PRO A CA 1
ATOM 1492 C C . PRO A 1 184 ? 0.278 11.524 -20.442 1.00 97.44 184 PRO A C 1
ATOM 1494 O O . PRO A 1 184 ? 0.838 12.619 -20.504 1.00 97.44 184 PRO A O 1
ATOM 1497 N N . ASP A 1 185 ? -0.695 11.280 -19.564 1.00 97.06 185 ASP A N 1
ATOM 1498 C CA . ASP A 1 185 ? -1.226 12.303 -18.671 1.00 97.06 185 ASP A CA 1
ATOM 1499 C C . ASP A 1 185 ? -0.422 12.453 -17.375 1.00 97.06 185 ASP A C 1
ATOM 1501 O O . ASP A 1 185 ? -0.588 13.452 -16.663 1.00 97.06 185 ASP A O 1
ATOM 1505 N N . SER A 1 186 ? 0.479 11.511 -17.083 1.00 97.06 186 SER A N 1
ATOM 1506 C CA . SER A 1 186 ? 1.286 11.517 -15.862 1.00 97.06 186 SER A CA 1
ATOM 1507 C C . SER A 1 186 ? 2.321 12.644 -15.837 1.00 97.06 186 SER A C 1
ATOM 1509 O O . SER A 1 186 ? 2.915 13.013 -16.853 1.00 97.06 186 SER A O 1
ATOM 1511 N N . SER A 1 187 ? 2.590 13.155 -14.632 1.00 95.69 187 SER A N 1
ATOM 1512 C CA . SER A 1 187 ? 3.692 14.091 -14.368 1.00 95.69 187 SER A CA 1
ATOM 1513 C C . SER A 1 187 ? 5.039 13.513 -14.807 1.00 95.69 187 SER A C 1
ATOM 1515 O O . SER A 1 187 ? 5.871 14.238 -15.348 1.00 95.69 187 SER A O 1
ATOM 1517 N N . LEU A 1 188 ? 5.227 12.204 -14.615 1.00 97.81 188 LEU A N 1
ATOM 1518 C CA . LEU A 1 188 ? 6.406 11.466 -15.042 1.00 97.81 188 LEU A CA 1
ATOM 1519 C C . LEU A 1 188 ? 6.636 11.581 -16.554 1.00 97.81 188 LEU A C 1
ATOM 1521 O O . LEU A 1 188 ? 7.711 12.005 -16.975 1.00 97.81 188 LEU A O 1
ATOM 1525 N N . PHE A 1 189 ? 5.642 11.207 -17.368 1.00 98.25 189 PHE A N 1
ATOM 1526 C CA . PHE A 1 189 ? 5.786 11.245 -18.822 1.00 98.25 189 PHE A CA 1
ATOM 1527 C C . PHE A 1 189 ? 6.000 12.670 -19.320 1.00 98.25 189 PHE A C 1
ATOM 1529 O O . PHE A 1 189 ? 6.934 12.905 -20.081 1.00 98.25 189 PHE A O 1
ATOM 1536 N N . LYS A 1 190 ? 5.195 13.628 -18.847 1.00 97.81 190 LYS A N 1
ATOM 1537 C CA . LYS A 1 190 ? 5.319 15.043 -19.229 1.00 97.81 190 LYS A CA 1
ATOM 1538 C C . LYS A 1 190 ? 6.714 15.596 -18.924 1.00 97.81 190 LYS A C 1
ATOM 1540 O O . LYS A 1 190 ? 7.296 16.259 -19.768 1.00 97.81 190 LYS A O 1
ATOM 1545 N N . ASN A 1 191 ? 7.285 15.274 -17.760 1.00 97.81 191 ASN A N 1
ATOM 1546 C CA . ASN A 1 191 ? 8.627 15.738 -17.397 1.00 97.81 191 ASN A CA 1
ATOM 1547 C C . ASN A 1 191 ? 9.725 15.107 -18.260 1.00 97.81 191 ASN A C 1
ATOM 1549 O O . ASN A 1 191 ? 10.650 15.794 -18.687 1.00 97.81 191 ASN A O 1
ATOM 1553 N N . LEU A 1 192 ? 9.644 13.793 -18.483 1.00 97.69 192 LEU A N 1
ATOM 1554 C CA . LEU A 1 192 ? 10.682 13.071 -19.209 1.00 97.69 192 LEU A CA 1
ATOM 1555 C C . LEU A 1 192 ? 10.626 13.326 -20.713 1.00 97.69 192 LEU A C 1
ATOM 1557 O O . LEU A 1 192 ? 11.678 13.426 -21.327 1.00 97.69 192 LEU A O 1
ATOM 1561 N N . SER A 1 193 ? 9.435 13.411 -21.306 1.00 97.06 193 SER A N 1
ATOM 1562 C CA . SER A 1 193 ? 9.278 13.661 -22.746 1.00 97.06 193 SER A CA 1
ATOM 1563 C C . SER A 1 193 ? 9.714 15.070 -23.144 1.00 97.06 193 SER A C 1
ATOM 1565 O O . SER A 1 193 ? 10.286 15.232 -24.214 1.00 97.06 193 SER A O 1
ATOM 1567 N N . ASP A 1 194 ? 9.523 16.057 -22.266 1.00 97.25 194 ASP A N 1
ATOM 1568 C CA . ASP A 1 194 ? 9.998 17.431 -22.462 1.00 97.25 194 ASP A CA 1
ATOM 1569 C C . ASP A 1 194 ? 11.534 17.527 -22.412 1.00 97.25 194 ASP A C 1
ATOM 1571 O O . ASP A 1 194 ? 12.167 18.093 -23.299 1.00 97.25 194 ASP A O 1
ATOM 1575 N N . LYS A 1 195 ? 12.161 16.908 -21.404 1.00 96.94 195 LYS A N 1
ATOM 1576 C CA . LYS A 1 195 ? 13.620 16.989 -21.197 1.00 96.94 195 LYS A CA 1
ATOM 1577 C C . LYS A 1 195 ? 14.437 15.997 -22.022 1.00 96.94 195 LYS A C 1
ATOM 1579 O O . LYS A 1 195 ? 15.608 16.248 -22.292 1.00 96.94 195 LYS A O 1
ATOM 1584 N N . TYR A 1 196 ? 13.851 14.850 -22.351 1.00 96.12 196 TYR A N 1
ATOM 1585 C CA . TYR A 1 196 ? 14.513 13.722 -23.007 1.00 96.12 196 TYR A CA 1
ATOM 1586 C C . TYR A 1 196 ? 13.637 13.161 -24.144 1.00 96.12 196 TYR A C 1
ATOM 1588 O O . TYR A 1 196 ? 13.305 11.971 -24.129 1.00 96.12 196 TYR A O 1
ATOM 1596 N N . PRO A 1 197 ? 13.241 13.982 -25.137 1.00 96.00 197 PRO A N 1
ATOM 1597 C CA . P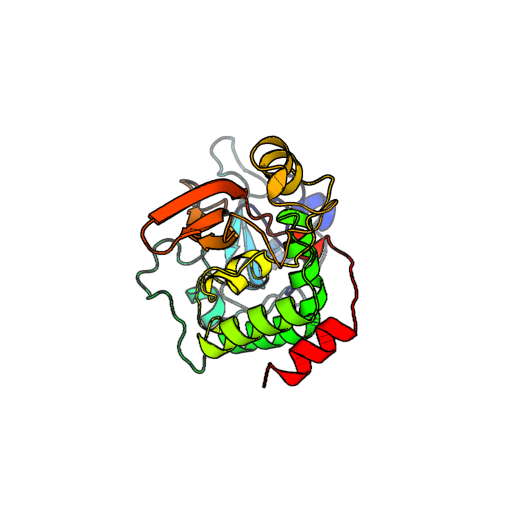RO A 1 197 ? 12.322 13.560 -26.198 1.00 96.00 197 PRO A CA 1
ATOM 1598 C C . PRO A 1 197 ? 12.845 12.350 -26.985 1.00 96.00 197 PRO A C 1
ATOM 1600 O O . PRO A 1 197 ? 12.087 11.426 -27.285 1.00 96.00 197 PRO A O 1
ATOM 1603 N N . ASP A 1 198 ? 14.159 12.275 -27.219 1.00 95.75 198 ASP A N 1
ATOM 1604 C CA . ASP A 1 198 ? 14.797 11.177 -27.958 1.00 95.75 198 ASP A CA 1
ATOM 1605 C C . ASP A 1 198 ? 14.685 9.811 -27.265 1.00 95.75 198 ASP A C 1
ATOM 1607 O O . ASP A 1 198 ? 14.876 8.774 -27.911 1.00 95.75 198 ASP A O 1
ATOM 1611 N N . MET A 1 199 ? 14.328 9.785 -25.977 1.00 96.00 199 MET A N 1
ATOM 1612 C CA . MET A 1 199 ? 14.102 8.564 -25.203 1.00 96.00 199 MET A CA 1
ATOM 1613 C C . MET A 1 199 ? 12.818 7.825 -25.618 1.00 96.00 199 MET A C 1
ATOM 1615 O O . MET A 1 199 ? 12.675 6.638 -25.301 1.00 96.00 199 MET A O 1
ATOM 1619 N N . PHE A 1 200 ? 11.889 8.493 -26.311 1.00 97.12 200 PHE A N 1
ATOM 1620 C CA . PHE A 1 200 ? 10.528 8.004 -26.524 1.00 97.12 200 PHE A CA 1
ATOM 1621 C C . PHE A 1 200 ? 10.164 7.764 -27.991 1.00 97.12 200 PHE A C 1
ATOM 1623 O O . PHE A 1 200 ? 10.560 8.500 -28.890 1.00 97.12 200 PHE A O 1
ATOM 1630 N N . GLU A 1 201 ? 9.354 6.733 -28.214 1.00 96.31 201 GLU A N 1
ATOM 1631 C CA . GLU A 1 201 ? 8.557 6.518 -29.421 1.00 96.31 201 GLU A CA 1
ATOM 1632 C C . GLU A 1 201 ? 7.078 6.549 -29.006 1.00 96.31 201 GLU A C 1
ATOM 1634 O O . GLU A 1 201 ? 6.579 5.641 -28.332 1.00 96.31 201 GLU A O 1
ATOM 1639 N N . GLY A 1 202 ? 6.394 7.657 -29.308 1.00 95.81 202 GLY A N 1
ATOM 1640 C CA . GLY A 1 202 ? 5.102 7.970 -28.694 1.00 95.81 202 GLY A CA 1
ATOM 1641 C C . GLY A 1 202 ? 5.240 8.096 -27.173 1.00 95.81 202 GLY A C 1
ATOM 1642 O O . GLY A 1 202 ? 6.031 8.893 -26.679 1.00 95.81 202 GLY A O 1
ATOM 1643 N N . ASN A 1 203 ? 4.495 7.286 -26.419 1.00 96.94 203 ASN A N 1
ATOM 1644 C CA . ASN A 1 203 ? 4.611 7.188 -24.959 1.00 96.94 203 ASN A CA 1
ATOM 1645 C C . ASN A 1 203 ? 5.371 5.939 -24.477 1.00 96.94 203 ASN A C 1
ATOM 1647 O O . ASN A 1 203 ? 5.327 5.595 -23.292 1.00 96.94 203 ASN A O 1
ATOM 1651 N N . CYS A 1 204 ? 6.045 5.235 -25.387 1.00 97.81 204 CYS A N 1
ATOM 1652 C CA . CYS A 1 204 ? 6.897 4.096 -25.074 1.00 97.81 204 CYS A CA 1
ATOM 1653 C C . CYS A 1 204 ? 8.353 4.545 -24.960 1.00 97.81 204 CYS A C 1
ATOM 1655 O O . CYS A 1 204 ? 8.857 5.262 -25.820 1.00 97.81 204 CYS A O 1
ATOM 1657 N N . VAL A 1 205 ? 9.058 4.101 -23.923 1.00 97.56 205 VAL A N 1
ATOM 1658 C CA . VAL A 1 205 ? 10.509 4.289 -23.822 1.00 97.56 205 VAL A CA 1
ATOM 1659 C C . VAL A 1 205 ? 11.187 3.349 -24.818 1.00 97.56 205 VAL A C 1
ATOM 1661 O O . VAL A 1 205 ? 11.032 2.128 -24.712 1.00 97.56 205 VAL A O 1
ATOM 1664 N N . LYS A 1 206 ? 11.967 3.896 -25.758 1.00 96.94 206 LYS A N 1
ATOM 1665 C CA . LYS A 1 206 ? 12.631 3.124 -26.822 1.00 96.94 206 LYS A CA 1
ATOM 1666 C C . LYS A 1 206 ? 13.443 1.970 -26.240 1.00 96.94 206 LYS A C 1
ATOM 1668 O O . LYS A 1 206 ? 14.198 2.151 -25.279 1.00 96.94 206 LYS A O 1
ATOM 1673 N N . PHE A 1 207 ? 13.287 0.787 -26.828 1.00 91.38 207 PHE A N 1
ATOM 1674 C CA . PHE A 1 207 ? 14.030 -0.407 -26.425 1.00 91.38 207 PHE A CA 1
ATOM 1675 C C . PHE A 1 207 ? 15.441 -0.424 -27.033 1.00 91.38 207 PHE A C 1
ATOM 1677 O O . PHE A 1 207 ? 16.426 -0.580 -26.312 1.00 91.38 207 PHE A O 1
ATOM 1684 N N . SER A 1 208 ? 15.531 -0.210 -28.347 1.00 87.62 208 SER A N 1
ATOM 1685 C CA . SER A 1 208 ? 16.768 -0.097 -29.128 1.00 87.62 208 SER A CA 1
ATOM 1686 C C . SER A 1 208 ? 17.083 1.360 -29.469 1.00 87.62 208 SER A C 1
ATOM 1688 O O . SER A 1 208 ? 16.176 2.188 -29.528 1.00 87.62 208 SER A O 1
ATOM 1690 N N . ASN A 1 209 ? 18.362 1.670 -29.711 1.00 88.38 209 ASN A N 1
ATOM 1691 C CA . ASN A 1 209 ? 18.846 3.009 -30.093 1.00 88.38 209 ASN A CA 1
ATOM 1692 C C . ASN A 1 209 ? 18.442 4.128 -29.117 1.00 88.38 209 ASN A C 1
ATOM 1694 O O . ASN A 1 209 ? 18.365 5.294 -29.490 1.00 88.38 209 ASN A O 1
ATOM 1698 N N . ASN A 1 210 ? 18.162 3.769 -27.863 1.00 88.19 210 ASN A N 1
ATOM 1699 C CA . ASN A 1 210 ? 17.920 4.731 -26.804 1.00 88.19 210 ASN A CA 1
ATOM 1700 C C . ASN A 1 210 ? 19.280 5.185 -26.255 1.00 88.19 210 ASN A C 1
ATOM 1702 O O . ASN A 1 210 ? 20.004 4.325 -25.738 1.00 88.19 210 ASN A O 1
ATOM 1706 N N . PRO A 1 211 ? 19.635 6.480 -26.353 1.00 89.81 211 PRO A N 1
ATOM 1707 C CA . PRO A 1 211 ? 20.900 6.984 -25.817 1.00 89.81 211 PRO A CA 1
ATOM 1708 C C . PRO A 1 211 ? 20.941 6.930 -24.284 1.00 89.81 211 PRO A C 1
ATOM 1710 O O . PRO A 1 211 ? 22.001 7.097 -23.694 1.00 89.81 211 PRO A O 1
ATOM 1713 N N . TYR A 1 212 ? 19.799 6.659 -23.645 1.00 93.69 212 TYR A N 1
ATOM 1714 C CA . TYR A 1 212 ? 19.658 6.519 -22.208 1.00 93.69 212 TYR A CA 1
ATOM 1715 C C . TYR A 1 212 ? 19.437 5.054 -21.801 1.00 93.69 212 TYR A C 1
ATOM 1717 O O . TYR A 1 212 ? 18.887 4.212 -22.526 1.00 93.69 212 TYR A O 1
ATOM 1725 N N . ASN A 1 213 ? 19.802 4.754 -20.562 1.00 94.81 213 ASN A N 1
ATOM 1726 C CA . ASN A 1 213 ? 19.461 3.541 -19.839 1.00 94.81 213 ASN A CA 1
ATOM 1727 C C . ASN A 1 213 ? 18.596 3.867 -18.606 1.00 94.81 213 ASN A C 1
ATOM 1729 O O . ASN A 1 213 ? 19.050 3.718 -17.464 1.00 94.81 213 ASN A O 1
ATOM 1733 N N . PRO A 1 214 ? 17.344 4.313 -18.824 1.00 96.62 214 PRO A N 1
ATOM 1734 C CA . PRO A 1 214 ? 16.470 4.743 -17.747 1.00 96.62 214 PRO A CA 1
ATOM 1735 C C . PRO A 1 214 ? 16.010 3.545 -16.912 1.00 96.62 214 PRO A C 1
ATOM 1737 O O . PRO A 1 214 ? 15.559 2.523 -17.445 1.00 96.62 214 PRO A O 1
ATOM 1740 N N . LYS A 1 215 ? 16.072 3.680 -15.589 1.00 97.25 215 LYS A N 1
ATOM 1741 C CA . LYS A 1 215 ? 15.558 2.708 -14.620 1.00 97.25 215 LYS A CA 1
ATOM 1742 C C . LYS A 1 215 ? 14.726 3.415 -13.563 1.00 97.25 215 LYS A C 1
ATOM 1744 O O . LYS A 1 215 ? 15.086 4.507 -13.132 1.00 97.25 215 LYS A O 1
ATOM 1749 N N . PHE A 1 216 ? 13.643 2.789 -13.122 1.00 97.31 216 PHE A N 1
ATOM 1750 C CA . PHE A 1 216 ? 12.847 3.287 -12.009 1.00 97.31 216 PHE A CA 1
ATOM 1751 C C . PHE A 1 216 ? 13.183 2.557 -10.711 1.00 97.31 216 PHE A C 1
ATOM 1753 O O . PHE A 1 216 ? 13.519 1.371 -10.715 1.00 97.31 216 PHE A O 1
ATOM 1760 N N . VAL A 1 217 ? 13.066 3.264 -9.590 1.00 96.44 217 VAL A N 1
ATOM 1761 C CA . VAL A 1 217 ? 13.249 2.692 -8.255 1.00 96.44 217 VAL A CA 1
ATOM 1762 C C . VAL A 1 217 ? 12.360 3.407 -7.235 1.00 96.44 217 VAL A C 1
ATOM 1764 O O . VAL A 1 217 ? 12.122 4.614 -7.337 1.00 96.44 217 VAL A O 1
ATOM 1767 N N . LEU A 1 218 ? 11.864 2.657 -6.249 1.00 95.69 218 LEU A N 1
ATOM 1768 C CA . LEU A 1 218 ? 11.202 3.196 -5.063 1.00 95.69 218 LEU A CA 1
ATOM 1769 C C . LEU A 1 218 ? 12.101 2.954 -3.849 1.00 95.69 218 LEU A C 1
ATOM 1771 O O . LEU A 1 218 ? 12.412 1.812 -3.526 1.00 95.69 218 LEU A O 1
ATOM 1775 N N . ILE A 1 219 ? 12.536 4.029 -3.193 1.00 94.56 219 ILE A N 1
ATOM 1776 C CA . ILE A 1 219 ? 13.517 3.981 -2.099 1.00 94.56 219 ILE A CA 1
ATOM 1777 C C . ILE A 1 219 ? 13.169 4.961 -0.984 1.00 94.56 219 ILE A C 1
ATOM 1779 O O . ILE A 1 219 ? 12.297 5.817 -1.128 1.00 94.56 219 ILE A O 1
ATOM 1783 N N . ASN A 1 220 ? 13.907 4.876 0.125 1.00 92.69 220 ASN A N 1
ATOM 1784 C CA . ASN A 1 220 ? 13.789 5.791 1.261 1.00 92.69 220 ASN A CA 1
ATOM 1785 C C . ASN A 1 220 ? 12.350 5.883 1.781 1.00 92.69 220 ASN A C 1
ATOM 1787 O O . ASN A 1 220 ? 11.856 6.980 2.044 1.00 92.69 220 ASN A O 1
ATOM 1791 N N . TYR A 1 221 ? 11.684 4.730 1.900 1.00 92.44 221 TYR A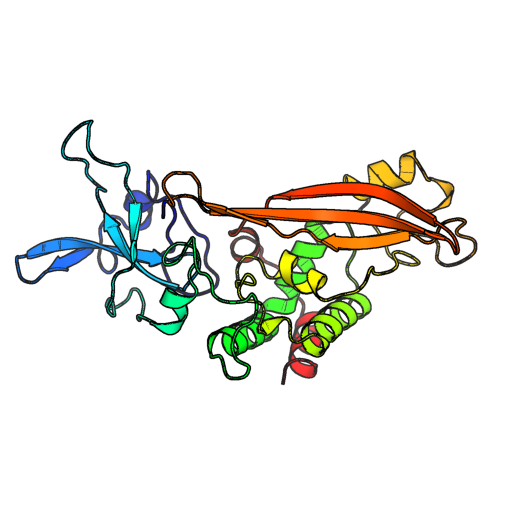 N 1
ATOM 1792 C CA . TYR A 1 221 ? 10.403 4.642 2.583 1.00 92.44 221 TYR A CA 1
ATOM 1793 C C . TYR A 1 221 ? 10.561 5.184 4.009 1.00 92.44 221 TYR A C 1
ATOM 1795 O O . TYR A 1 221 ? 11.469 4.791 4.746 1.00 92.44 221 TYR A O 1
ATOM 1803 N N . LYS A 1 222 ? 9.688 6.113 4.385 1.00 90.62 222 LYS A N 1
ATOM 1804 C CA . LYS A 1 222 ? 9.662 6.737 5.703 1.00 90.62 222 LYS A CA 1
ATOM 1805 C C . LYS A 1 222 ? 8.270 6.619 6.280 1.00 90.62 222 LYS A C 1
ATOM 1807 O O . LYS A 1 222 ? 7.274 6.831 5.595 1.00 90.62 222 LYS A O 1
ATOM 1812 N N . ARG A 1 223 ? 8.231 6.356 7.578 1.00 88.50 223 ARG A N 1
ATOM 1813 C CA . ARG A 1 223 ? 7.026 6.367 8.393 1.00 88.50 223 ARG A CA 1
ATOM 1814 C C . ARG A 1 223 ? 7.263 7.290 9.573 1.00 88.50 223 ARG A C 1
ATOM 1816 O O . ARG A 1 223 ? 8.285 7.174 10.244 1.00 88.50 223 ARG A O 1
ATOM 1823 N N . SER A 1 224 ? 6.323 8.182 9.837 1.00 87.19 224 SER A N 1
ATOM 1824 C CA . SER A 1 224 ? 6.362 9.058 10.999 1.00 87.19 224 SER A CA 1
ATOM 1825 C C . SER A 1 224 ? 4.992 9.159 11.645 1.00 87.19 224 SER A C 1
ATOM 1827 O O . SER A 1 224 ? 3.952 9.053 10.997 1.00 87.19 224 SER A O 1
ATOM 1829 N N . LEU A 1 225 ? 5.002 9.365 12.954 1.00 86.50 225 LEU A N 1
ATOM 1830 C CA . LEU A 1 225 ? 3.825 9.767 13.697 1.00 86.50 225 LEU A CA 1
ATOM 1831 C C . LEU A 1 225 ? 3.961 11.245 14.052 1.00 86.50 225 LEU A C 1
ATOM 1833 O O . LEU A 1 225 ? 5.062 11.727 14.321 1.00 86.50 225 LEU A O 1
ATOM 1837 N N . THR A 1 226 ? 2.851 11.980 14.044 1.00 79.69 226 THR A N 1
ATOM 1838 C CA . THR A 1 226 ? 2.842 13.361 14.551 1.00 79.69 226 THR A CA 1
ATOM 1839 C C . THR A 1 226 ? 3.258 13.403 16.022 1.00 79.69 226 THR A C 1
ATOM 1841 O O . THR A 1 226 ? 3.172 12.392 16.710 1.00 79.69 226 THR A O 1
ATOM 1844 N N . GLN A 1 227 ? 3.661 14.575 16.532 1.00 62.97 227 GLN A N 1
ATOM 1845 C CA . GLN A 1 227 ? 4.181 14.744 17.905 1.00 62.97 227 GLN A CA 1
ATOM 1846 C C . GLN A 1 227 ? 3.285 14.149 19.013 1.00 62.97 227 GLN A C 1
ATOM 1848 O O . GLN A 1 227 ? 3.786 13.761 20.061 1.00 62.97 227 GLN A O 1
ATOM 1853 N N . ASN A 1 228 ? 1.979 14.000 18.765 1.00 69.94 228 ASN A N 1
ATOM 1854 C CA . ASN A 1 228 ? 1.029 13.399 19.708 1.00 69.94 228 ASN A CA 1
ATOM 1855 C C . ASN A 1 228 ? 0.754 11.902 19.446 1.00 69.94 228 ASN A C 1
ATOM 1857 O O . ASN A 1 228 ? -0.192 11.355 19.997 1.00 69.94 228 ASN A O 1
ATOM 1861 N N . ASN A 1 229 ? 1.508 11.236 18.568 1.00 74.81 229 ASN A N 1
ATOM 1862 C CA . ASN A 1 229 ? 1.332 9.838 18.143 1.00 74.81 229 ASN A CA 1
ATOM 1863 C C . ASN A 1 229 ? -0.067 9.485 17.613 1.00 74.81 229 ASN A C 1
ATOM 1865 O O . ASN A 1 229 ? -0.518 8.337 17.666 1.00 74.81 229 ASN A O 1
ATOM 1869 N N . HIS A 1 230 ? -0.795 10.483 17.116 1.00 83.31 230 HIS A N 1
ATOM 1870 C CA . HIS A 1 230 ? -2.176 10.299 16.689 1.00 83.31 230 HIS A CA 1
ATOM 1871 C C . HIS A 1 230 ? -2.295 10.080 15.190 1.00 83.31 230 HIS A C 1
ATOM 1873 O O . HIS A 1 230 ? -3.090 9.236 14.794 1.00 83.31 230 HIS A O 1
ATOM 1879 N N . HIS A 1 231 ? -1.483 10.761 14.387 1.00 89.31 231 HIS A N 1
ATOM 1880 C CA . HIS A 1 231 ? -1.576 10.702 12.936 1.00 89.31 231 HIS A CA 1
ATOM 1881 C C . HIS A 1 231 ? -0.343 10.031 12.345 1.00 89.31 231 HIS A C 1
ATOM 1883 O O . HIS A 1 231 ? 0.773 10.445 12.655 1.00 89.31 231 HIS A O 1
ATOM 1889 N N . LEU A 1 232 ? -0.558 9.015 11.511 1.00 90.38 232 LEU A N 1
ATOM 1890 C CA . LEU A 1 232 ? 0.488 8.276 10.812 1.00 90.38 232 LEU A CA 1
ATOM 1891 C C . LEU A 1 232 ? 0.649 8.855 9.409 1.00 90.38 232 LEU A C 1
ATOM 1893 O O . LEU A 1 232 ? -0.331 8.979 8.678 1.00 90.38 232 LEU A O 1
ATOM 1897 N N . SER A 1 233 ? 1.880 9.205 9.055 1.00 91.12 233 SER A N 1
ATOM 1898 C CA . SER A 1 233 ? 2.261 9.648 7.720 1.00 91.12 233 SER A CA 1
ATOM 1899 C C . SER A 1 233 ? 3.321 8.715 7.161 1.00 91.12 233 SER A C 1
ATOM 1901 O O . SER A 1 233 ? 4.244 8.292 7.864 1.00 91.12 233 SER A O 1
ATOM 1903 N N . GLU A 1 234 ? 3.176 8.382 5.887 1.00 93.19 234 GLU A N 1
ATOM 1904 C CA . GLU A 1 234 ? 4.073 7.492 5.172 1.00 93.19 234 GLU A CA 1
ATOM 1905 C C . GLU A 1 234 ? 4.444 8.131 3.834 1.00 93.19 234 GLU A C 1
ATOM 1907 O O . GLU A 1 234 ? 3.588 8.655 3.115 1.00 93.19 234 GLU A O 1
ATOM 1912 N N . THR A 1 235 ? 5.731 8.103 3.501 1.00 95.25 235 THR A N 1
ATOM 1913 C CA . THR A 1 235 ? 6.250 8.628 2.236 1.00 95.25 235 THR A CA 1
ATOM 1914 C C . THR A 1 235 ? 7.270 7.681 1.630 1.00 95.25 235 THR A C 1
ATOM 1916 O O . THR A 1 235 ? 7.898 6.882 2.326 1.00 95.25 235 THR A O 1
ATOM 1919 N N . ILE A 1 236 ? 7.444 7.764 0.315 1.00 96.12 236 ILE A N 1
ATOM 1920 C CA . ILE A 1 236 ? 8.473 7.020 -0.410 1.00 96.12 236 ILE A CA 1
ATOM 1921 C C . ILE A 1 236 ? 9.011 7.871 -1.557 1.00 96.12 236 ILE A C 1
ATOM 1923 O O . ILE A 1 236 ? 8.267 8.639 -2.167 1.00 96.12 236 ILE A O 1
ATOM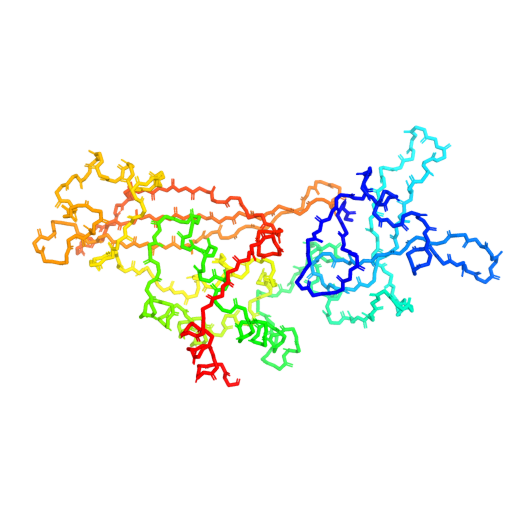 1927 N N . LYS A 1 237 ? 10.306 7.755 -1.860 1.00 97.25 237 LYS A N 1
ATOM 1928 C CA . LYS A 1 237 ? 10.891 8.422 -3.024 1.00 97.25 237 LYS A CA 1
ATOM 1929 C C . LYS A 1 237 ? 10.742 7.540 -4.250 1.00 97.25 237 LYS A C 1
ATOM 1931 O O . LYS A 1 237 ? 11.263 6.427 -4.268 1.00 97.25 237 LYS A O 1
ATOM 1936 N N . PHE A 1 238 ? 10.084 8.063 -5.272 1.00 97.56 238 PHE A N 1
ATOM 1937 C CA . PHE A 1 238 ? 10.019 7.484 -6.604 1.00 97.56 238 PHE A CA 1
ATOM 1938 C C . PHE A 1 238 ? 11.020 8.209 -7.504 1.00 97.56 238 PHE A C 1
ATOM 1940 O O . PHE A 1 238 ? 10.993 9.436 -7.601 1.00 97.56 238 PHE A O 1
ATOM 1947 N N . ARG A 1 239 ? 11.944 7.466 -8.118 1.00 97.44 239 ARG A N 1
ATOM 1948 C CA . ARG A 1 239 ? 13.021 8.035 -8.938 1.00 97.44 239 ARG A CA 1
ATOM 1949 C C . ARG A 1 239 ? 13.137 7.340 -10.277 1.00 97.44 239 ARG A C 1
ATOM 1951 O O . ARG A 1 239 ? 13.030 6.114 -10.331 1.00 97.44 239 ARG A O 1
ATOM 1958 N N . ILE A 1 240 ? 13.464 8.116 -11.308 1.00 97.94 240 ILE A N 1
ATOM 1959 C CA . ILE A 1 240 ? 14.038 7.615 -12.555 1.00 97.94 240 ILE A CA 1
ATOM 1960 C C . ILE A 1 240 ? 15.500 8.030 -12.613 1.00 97.94 240 ILE A C 1
ATOM 1962 O O . ILE A 1 240 ? 15.823 9.216 -12.559 1.00 97.94 240 ILE A O 1
ATOM 1966 N N . ILE A 1 241 ? 16.373 7.042 -12.744 1.00 96.94 241 ILE A N 1
ATOM 1967 C CA . ILE A 1 241 ? 17.808 7.237 -12.919 1.00 96.94 241 ILE A CA 1
ATOM 1968 C C . ILE A 1 241 ? 18.210 6.855 -14.339 1.00 96.94 241 ILE A C 1
ATOM 1970 O O . ILE A 1 241 ? 17.678 5.890 -14.887 1.00 96.94 241 ILE A O 1
ATOM 1974 N N . ASN A 1 242 ? 19.172 7.572 -14.908 1.00 95.50 242 ASN A N 1
ATOM 1975 C CA . ASN A 1 242 ? 19.947 7.079 -16.037 1.00 95.50 242 ASN A CA 1
ATOM 1976 C C . ASN A 1 242 ? 21.199 6.395 -15.490 1.00 95.50 242 ASN A C 1
ATOM 1978 O O . ASN A 1 242 ? 21.907 6.991 -14.674 1.00 95.50 242 ASN A O 1
ATOM 1982 N N . GLN A 1 243 ? 21.464 5.160 -15.912 1.00 89.00 243 GLN A N 1
ATOM 1983 C CA . GLN A 1 243 ? 22.672 4.440 -15.513 1.00 89.00 243 GLN A CA 1
ATOM 1984 C C . GLN A 1 243 ? 23.536 4.115 -16.729 1.00 89.00 243 GLN A C 1
ATOM 1986 O O . GLN A 1 243 ? 23.253 3.155 -17.450 1.00 89.00 243 GLN A O 1
ATOM 1991 N N . ASP A 1 244 ? 24.628 4.855 -16.869 1.00 84.44 244 ASP A N 1
ATOM 1992 C CA . ASP A 1 244 ? 25.681 4.579 -17.843 1.00 84.44 244 ASP A CA 1
ATOM 1993 C C . ASP A 1 244 ? 26.833 3.828 -17.149 1.00 84.44 244 ASP A C 1
ATOM 1995 O O . ASP A 1 244 ? 26.838 3.671 -15.926 1.00 84.44 244 ASP A O 1
ATOM 1999 N N . GLU A 1 245 ? 27.829 3.345 -17.897 1.00 76.94 245 GLU A N 1
ATOM 2000 C CA . GLU A 1 245 ? 28.913 2.508 -17.341 1.00 76.94 245 GLU A CA 1
ATOM 2001 C C . GLU A 1 245 ? 29.700 3.174 -16.198 1.00 76.94 245 GLU A C 1
ATOM 2003 O O . GLU A 1 245 ? 30.240 2.486 -15.335 1.00 76.94 245 GLU A O 1
ATOM 2008 N N . LYS A 1 246 ? 29.772 4.511 -16.185 1.00 80.88 246 LYS A N 1
ATOM 2009 C CA . LYS A 1 246 ? 30.617 5.287 -15.259 1.00 80.88 246 LYS A CA 1
ATOM 2010 C C . LYS A 1 246 ? 29.853 6.297 -14.406 1.00 80.88 246 LYS A C 1
ATOM 2012 O O . LYS A 1 246 ? 30.463 6.958 -13.569 1.00 80.88 246 LYS A O 1
ATOM 2017 N N . SER A 1 247 ? 28.549 6.461 -14.614 1.00 85.06 247 SER A N 1
ATOM 2018 C CA . SER A 1 247 ? 27.774 7.496 -13.932 1.00 85.06 247 SER A CA 1
ATOM 2019 C C . SER A 1 247 ? 26.323 7.082 -13.709 1.00 85.06 247 SER A C 1
ATOM 2021 O O . SER A 1 247 ? 25.736 6.286 -14.442 1.00 85.06 247 SER A O 1
ATOM 2023 N N . MET A 1 248 ? 25.743 7.647 -12.654 1.00 91.06 248 MET A N 1
ATOM 2024 C CA . MET A 1 248 ? 24.324 7.545 -12.356 1.00 91.06 248 MET A CA 1
ATOM 2025 C C . MET A 1 248 ? 23.779 8.957 -12.202 1.00 91.06 248 MET A C 1
ATOM 2027 O O . MET A 1 248 ? 24.223 9.699 -11.325 1.00 91.06 248 MET A O 1
ATOM 2031 N N . THR A 1 249 ? 22.825 9.333 -13.047 1.00 93.75 249 THR A N 1
ATOM 2032 C CA . THR A 1 249 ? 22.198 10.658 -13.001 1.00 93.75 249 THR A CA 1
ATOM 2033 C C . THR A 1 249 ? 20.717 10.533 -12.677 1.00 93.75 249 THR A C 1
ATOM 2035 O O . THR A 1 249 ? 20.043 9.588 -13.083 1.00 93.75 249 THR A O 1
ATOM 2038 N N . ASN A 1 250 ? 20.201 11.478 -11.893 1.00 95.81 250 ASN A N 1
ATOM 2039 C CA . ASN A 1 250 ? 18.784 11.532 -11.558 1.00 95.81 250 ASN A CA 1
ATOM 2040 C C . ASN A 1 250 ? 18.028 12.279 -12.663 1.00 95.81 250 ASN A C 1
ATOM 2042 O O . ASN A 1 250 ? 18.231 13.478 -12.832 1.00 95.81 250 ASN A O 1
ATOM 2046 N N . MET A 1 251 ? 17.162 11.581 -13.397 1.00 96.56 251 MET A N 1
ATOM 2047 C CA . MET A 1 251 ? 16.340 12.174 -14.459 1.00 96.56 251 MET A CA 1
ATOM 2048 C C . MET A 1 251 ? 15.031 12.745 -13.903 1.00 96.56 251 MET A C 1
ATOM 2050 O O . MET A 1 251 ? 14.512 13.736 -14.414 1.00 96.56 251 MET A O 1
ATOM 2054 N N . TYR A 1 252 ? 14.490 12.114 -12.857 1.00 97.62 252 TYR A N 1
ATOM 2055 C CA . TYR A 1 252 ? 13.210 12.469 -12.250 1.00 97.62 252 TYR A CA 1
ATOM 2056 C C . TYR A 1 252 ? 13.153 11.988 -10.797 1.00 97.62 252 TYR A C 1
ATOM 2058 O O . TYR A 1 252 ? 13.504 10.845 -10.512 1.00 97.62 252 TYR A O 1
ATOM 2066 N N . GLU A 1 253 ? 12.657 12.822 -9.883 1.00 97.31 253 GLU A N 1
ATOM 2067 C CA . GLU A 1 253 ? 12.370 12.435 -8.498 1.00 97.31 253 GLU A CA 1
ATOM 2068 C C . GLU A 1 253 ? 11.039 13.037 -8.049 1.00 97.31 253 GLU A C 1
ATOM 2070 O O . GLU A 1 253 ? 10.798 14.232 -8.210 1.00 97.31 253 GLU A O 1
ATOM 2075 N N . GLU A 1 254 ? 10.217 12.211 -7.412 1.00 96.56 254 GLU A N 1
ATOM 2076 C CA . GLU A 1 254 ? 9.002 12.617 -6.720 1.00 96.56 254 GLU A CA 1
ATOM 2077 C C . GLU A 1 254 ? 8.967 11.960 -5.334 1.00 96.56 254 GLU A C 1
ATOM 2079 O O . GLU A 1 254 ? 9.372 10.808 -5.154 1.00 96.56 254 GLU A O 1
ATOM 2084 N N . THR A 1 255 ? 8.483 12.688 -4.326 1.00 96.62 255 THR A N 1
ATOM 2085 C CA . THR A 1 255 ? 8.142 12.086 -3.030 1.00 96.62 255 THR A CA 1
ATOM 2086 C C . THR A 1 255 ? 6.653 11.779 -3.013 1.00 96.62 255 THR A C 1
ATOM 2088 O O . THR A 1 255 ? 5.832 12.688 -2.921 1.00 96.62 255 THR A O 1
ATOM 2091 N N . LEU A 1 256 ? 6.309 10.495 -3.073 1.00 95.00 256 LEU A N 1
ATOM 2092 C CA . LEU A 1 256 ? 4.928 10.035 -3.013 1.00 95.00 256 LEU A CA 1
ATOM 2093 C C . LEU A 1 256 ? 4.457 10.014 -1.556 1.00 95.00 256 LEU A C 1
ATOM 2095 O O . LEU A 1 256 ? 5.086 9.383 -0.702 1.00 95.00 256 LEU A O 1
ATOM 2099 N N . ILE A 1 257 ? 3.336 10.683 -1.285 1.00 94.25 257 ILE A N 1
ATOM 2100 C CA . ILE A 1 257 ? 2.608 10.574 -0.016 1.00 94.25 257 ILE A CA 1
ATOM 2101 C C . ILE A 1 257 ? 1.675 9.367 -0.113 1.00 94.25 257 ILE A C 1
ATOM 2103 O O . ILE A 1 257 ? 0.858 9.269 -1.031 1.00 94.25 257 ILE A O 1
ATOM 2107 N N . ILE A 1 258 ? 1.801 8.439 0.830 1.00 92.88 258 ILE A N 1
ATOM 2108 C CA . ILE A 1 258 ? 1.055 7.183 0.824 1.00 92.88 258 ILE A CA 1
ATOM 2109 C C . ILE A 1 258 ? -0.331 7.418 1.430 1.00 92.88 258 ILE A C 1
ATOM 2111 O O . ILE A 1 258 ? -0.481 7.614 2.635 1.00 92.88 258 ILE A O 1
ATOM 2115 N N . ASP A 1 259 ? -1.361 7.367 0.584 1.00 91.94 259 ASP A N 1
ATOM 2116 C CA . ASP A 1 259 ? -2.749 7.300 1.039 1.00 91.94 259 ASP A CA 1
ATOM 2117 C C . ASP A 1 259 ? -3.113 5.854 1.393 1.00 91.94 259 ASP A C 1
ATOM 2119 O O . ASP A 1 259 ? -3.297 5.002 0.522 1.00 91.94 259 ASP A O 1
ATOM 2123 N N . GLN A 1 260 ? -3.248 5.593 2.691 1.00 87.75 260 GLN A N 1
ATOM 2124 C CA . GLN A 1 260 ? -3.597 4.281 3.234 1.00 87.75 260 GLN A CA 1
ATOM 2125 C C . GLN A 1 260 ? -4.982 3.782 2.799 1.00 87.75 260 GLN A C 1
ATOM 2127 O O . GLN A 1 260 ? -5.242 2.582 2.839 1.00 87.75 260 GLN A O 1
ATOM 2132 N N . ASN A 1 261 ? -5.873 4.676 2.363 1.00 92.88 261 ASN A N 1
ATOM 2133 C CA . ASN A 1 261 ? -7.205 4.305 1.889 1.00 92.88 261 ASN A CA 1
ATOM 2134 C C . ASN A 1 261 ? -7.242 3.975 0.397 1.00 92.88 261 ASN A C 1
ATOM 2136 O O . ASN A 1 261 ? -8.287 3.554 -0.099 1.00 92.88 261 ASN A O 1
ATOM 2140 N N . LEU A 1 262 ? -6.139 4.171 -0.328 1.00 93.19 262 LEU A N 1
ATOM 2141 C CA . LEU A 1 262 ? -6.142 4.111 -1.784 1.00 93.19 262 LEU A CA 1
ATOM 2142 C C . LEU A 1 262 ? -6.563 2.738 -2.310 1.00 93.19 262 LEU A C 1
ATOM 2144 O O . LEU A 1 262 ? -7.404 2.670 -3.201 1.00 93.19 262 LEU A O 1
ATOM 2148 N N . LEU A 1 263 ? -6.044 1.651 -1.731 1.00 93.56 263 LEU A N 1
ATOM 2149 C CA . LEU A 1 263 ? -6.456 0.297 -2.114 1.00 93.56 263 LEU A CA 1
ATOM 2150 C C . LEU A 1 263 ? -7.937 0.052 -1.823 1.00 93.56 263 LEU A C 1
ATOM 2152 O O . LEU A 1 263 ? -8.655 -0.419 -2.694 1.00 93.56 263 LEU A O 1
ATOM 2156 N N . ALA A 1 264 ? -8.407 0.419 -0.629 1.00 93.50 264 ALA A N 1
ATOM 2157 C CA . ALA A 1 264 ? -9.789 0.178 -0.218 1.00 93.50 264 ALA A CA 1
ATOM 2158 C C . ALA A 1 264 ? -10.821 0.990 -1.022 1.00 93.50 264 ALA A C 1
ATOM 2160 O O . ALA A 1 264 ? -11.982 0.605 -1.102 1.00 93.50 264 ALA A O 1
ATOM 2161 N N . LYS A 1 265 ? -10.405 2.117 -1.614 1.00 94.12 265 LYS A N 1
ATOM 2162 C CA . LYS A 1 265 ? -11.239 2.960 -2.485 1.00 94.12 265 LYS A CA 1
ATOM 2163 C C . LYS A 1 265 ? -11.103 2.624 -3.972 1.00 94.12 265 LYS A C 1
ATOM 2165 O O . LYS A 1 265 ? -11.794 3.226 -4.789 1.00 94.12 265 LYS A O 1
ATOM 2170 N N . THR A 1 266 ? -10.207 1.709 -4.336 1.00 94.88 266 THR A N 1
ATOM 2171 C CA . THR A 1 266 ? -9.972 1.325 -5.730 1.00 94.88 266 THR A CA 1
ATOM 2172 C C . THR A 1 266 ? -10.758 0.066 -6.053 1.00 94.88 266 THR A C 1
ATOM 2174 O O . THR A 1 266 ? -10.608 -0.950 -5.382 1.00 94.88 266 THR A O 1
ATOM 2177 N N . ASN A 1 267 ? -11.553 0.116 -7.120 1.00 94.56 267 ASN A N 1
ATOM 2178 C CA . ASN A 1 267 ? -12.181 -1.066 -7.692 1.00 94.56 267 ASN A CA 1
ATOM 2179 C C . ASN A 1 267 ? -11.497 -1.408 -9.017 1.00 94.56 267 ASN A C 1
ATOM 2181 O O . ASN A 1 267 ? -11.591 -0.657 -9.988 1.00 94.56 267 ASN A O 1
ATOM 2185 N N . TYR A 1 268 ? -10.780 -2.524 -9.047 1.00 96.62 268 TYR A N 1
ATOM 2186 C CA . TYR A 1 268 ? -10.150 -3.051 -10.247 1.00 96.62 268 TYR A CA 1
ATOM 2187 C C . TYR A 1 268 ? -10.034 -4.564 -10.120 1.00 96.62 268 TYR A C 1
ATOM 2189 O O . TYR A 1 268 ? -9.736 -5.072 -9.043 1.00 96.62 268 TYR A O 1
ATOM 2197 N N . TYR A 1 269 ? -10.258 -5.265 -11.228 1.00 97.44 269 TYR A N 1
ATOM 2198 C CA . TYR A 1 269 ? -10.160 -6.714 -11.283 1.00 97.44 269 TYR A CA 1
ATOM 2199 C C . TYR A 1 269 ? -9.327 -7.151 -12.484 1.00 97.44 269 TYR A C 1
ATOM 2201 O O . TYR A 1 269 ? -9.545 -6.694 -13.610 1.00 97.44 269 TYR A O 1
ATOM 2209 N N . SER A 1 270 ? -8.391 -8.070 -12.260 1.00 98.06 270 SER A N 1
ATOM 2210 C CA . SER A 1 270 ? -7.635 -8.717 -13.331 1.00 98.06 270 SER A CA 1
ATOM 2211 C C . SER A 1 270 ? -7.275 -10.150 -12.971 1.00 98.06 270 SER A C 1
ATOM 2213 O O . SER A 1 270 ? -6.264 -10.412 -12.317 1.00 98.06 270 SER A O 1
ATOM 2215 N N . LYS A 1 271 ? -8.047 -11.101 -13.513 1.00 98.00 271 LYS A N 1
ATOM 2216 C CA . LYS A 1 271 ? -7.785 -12.540 -13.357 1.00 98.00 271 LYS A CA 1
ATOM 2217 C C . LYS A 1 271 ? -6.340 -12.920 -13.692 1.00 98.00 271 LYS A C 1
ATOM 2219 O O . LYS A 1 271 ? -5.709 -13.646 -12.943 1.00 98.00 271 LYS A O 1
ATOM 2224 N N . LYS A 1 272 ? -5.775 -12.361 -14.769 1.00 98.12 272 LYS A N 1
ATOM 2225 C CA . LYS A 1 272 ? -4.398 -12.668 -15.193 1.00 98.12 272 LYS A CA 1
ATOM 2226 C C . LYS A 1 272 ? -3.346 -12.267 -14.156 1.00 98.12 272 LYS A C 1
ATOM 2228 O O . LYS A 1 272 ? -2.312 -12.918 -14.072 1.00 98.12 272 LYS A O 1
ATOM 2233 N N . LEU A 1 273 ? -3.569 -11.180 -13.412 1.00 98.38 273 LEU A N 1
ATOM 2234 C CA . LEU A 1 273 ? -2.661 -10.776 -12.338 1.00 98.38 273 LEU A CA 1
ATOM 2235 C C . LEU A 1 273 ? -2.854 -11.683 -11.118 1.00 98.38 273 LEU A C 1
ATOM 2237 O O . LEU A 1 273 ? -1.866 -12.173 -10.584 1.00 98.38 273 LEU A O 1
ATOM 2241 N N . LEU A 1 274 ? -4.093 -11.991 -10.740 1.00 98.31 274 LEU A N 1
ATOM 2242 C CA . LEU A 1 274 ? -4.370 -12.929 -9.645 1.00 98.31 274 LEU A CA 1
ATOM 2243 C C . LEU A 1 274 ? -3.756 -14.317 -9.904 1.00 98.31 274 LEU A C 1
ATOM 2245 O O . LEU A 1 274 ? -3.027 -14.823 -9.056 1.00 98.31 274 LEU A O 1
ATOM 2249 N N . ASP A 1 275 ? -3.887 -14.849 -11.124 1.00 98.19 275 ASP A N 1
ATOM 2250 C CA . ASP A 1 275 ? -3.268 -16.119 -11.533 1.00 98.19 275 ASP A CA 1
ATOM 2251 C C . ASP A 1 275 ? -1.727 -16.100 -11.407 1.00 98.19 275 ASP A C 1
ATOM 2253 O O . ASP A 1 275 ? -1.099 -17.142 -11.206 1.00 98.19 275 ASP A O 1
ATOM 2257 N N . ILE A 1 276 ? -1.079 -14.934 -11.557 1.00 98.25 276 ILE A N 1
ATOM 2258 C CA . ILE A 1 276 ? 0.369 -14.793 -11.323 1.00 98.25 276 ILE A CA 1
ATOM 2259 C C . ILE A 1 276 ? 0.673 -14.935 -9.832 1.00 98.25 276 ILE A C 1
ATOM 2261 O O . ILE A 1 276 ? 1.625 -15.631 -9.476 1.00 98.25 276 ILE A O 1
ATOM 2265 N N . ALA A 1 277 ? -0.109 -14.280 -8.974 1.00 97.81 277 ALA A N 1
ATOM 2266 C CA . ALA A 1 277 ? 0.090 -14.342 -7.534 1.00 97.81 277 ALA A CA 1
ATOM 2267 C C . ALA A 1 277 ? -0.164 -15.750 -6.989 1.00 97.81 277 ALA A C 1
ATOM 2269 O O . ALA A 1 277 ? 0.657 -16.247 -6.223 1.00 97.81 277 ALA A O 1
ATOM 2270 N N . ASP A 1 278 ? -1.210 -16.430 -7.456 1.00 96.94 278 ASP A N 1
ATOM 2271 C CA . ASP A 1 278 ? -1.516 -17.807 -7.054 1.00 96.94 278 ASP A CA 1
ATOM 2272 C C . ASP A 1 278 ? -0.399 -18.794 -7.402 1.00 96.94 278 ASP A C 1
ATOM 2274 O O . ASP A 1 278 ? -0.123 -19.710 -6.631 1.00 96.94 278 ASP A O 1
ATOM 2278 N N . LYS A 1 279 ? 0.286 -18.588 -8.533 1.00 97.00 279 LYS A N 1
ATOM 2279 C CA . LYS A 1 279 ? 1.421 -19.428 -8.950 1.00 97.00 279 LYS A CA 1
ATOM 2280 C C . LYS A 1 279 ? 2.705 -19.150 -8.177 1.00 97.00 279 LYS A C 1
ATOM 2282 O O . LYS A 1 279 ? 3.529 -20.048 -8.047 1.00 97.00 279 LYS A O 1
ATOM 2287 N N . LEU A 1 280 ? 2.931 -17.903 -7.764 1.00 96.94 280 LEU A N 1
ATOM 2288 C CA . LEU A 1 280 ? 4.192 -17.492 -7.141 1.00 96.94 280 LEU A CA 1
ATOM 2289 C C . LEU A 1 280 ? 4.162 -17.570 -5.615 1.00 96.94 280 LEU A C 1
ATOM 2291 O O . LEU A 1 280 ? 5.196 -17.827 -5.004 1.00 96.94 280 LEU A O 1
ATOM 2295 N N . VAL A 1 281 ? 3.012 -17.316 -4.997 1.00 94.00 281 VAL A N 1
ATOM 2296 C CA . VAL A 1 281 ? 2.875 -17.277 -3.542 1.00 94.00 281 VAL A CA 1
ATOM 2297 C C . VAL A 1 281 ? 2.417 -18.650 -3.044 1.00 94.00 281 VAL A C 1
ATOM 2299 O O . VAL A 1 281 ? 1.220 -18.962 -3.039 1.00 94.00 281 VAL A O 1
ATOM 2302 N N . SER A 1 282 ? 3.400 -19.456 -2.640 1.00 77.44 282 SER A N 1
ATOM 2303 C CA . SER A 1 282 ? 3.227 -20.729 -1.929 1.00 77.44 282 SER A CA 1
ATOM 2304 C C . SER A 1 282 ? 2.842 -20.514 -0.472 1.00 77.44 282 SER A C 1
ATOM 2306 O O . SER A 1 282 ? 3.581 -19.746 0.201 1.00 77.44 282 SER A O 1
#

Organism: Limosilactobacillus reuteri (NCBI:txid1598)

Secondary structure (DSSP, 8-state):
--EEBSSSSS---EEHHHHHHHHHTT-TTTEEE-TTS-EEEEEE-TTT--EEEEESSS-SSTTSPPPEEEE-SS-BTTTB---HHHHTT-TTT-TT----SB--TT-HHHHHHHHHHHHHHHHHHHHHHHHH-B---HHHHHHHHHHHHHTTGGGBTT--TTTHHHHSGGGSPPEE-TT-BB-TTSHHHHHHHHH-GGGEETTEEPSSS-S--EEEEEEEEEEEE-TTS--EEEEEEEEEEEE-SS-EEEEEEEEEE--TTTTTT-----HHHHHHHHHH--

Radius of gyration: 21.54 Å; chains: 1; bounding box: 56×44×65 Å

pLDDT: mean 93.24, std 5.58, range [62.97, 98.44]

Foldseek 3Di:
DQWFAQADDQADIDGLPPVQCVPCVCDPPQWDADPVRDTWGWTADLFLRAIWTWPPSPPPDPPGDDIATDGDQADRPPHGGDDPLSLLLGCLNCVPDPDDQFAPPPDPQLVVLLVLCLVCVQLLQVLLCVQLQWDQDLVNSLVLQLLCVVQSLSRGSPDTSLCCSQSSQQSDDFAWQAQTFGRCPDPVQVQCCVVPVQQDDPRGGHNPPRPWGKTKGKDDWDWDAPPVSGDIWIKIKIWIWTDDPPDIHTSDIDIDTRDSNSSSPDDDDDPSSSVSSVVNRD

Sequence (282 aa):
MDKFKLSPGLQPSYYIKNEYESLTNRTFPYCQHDKQGEAQFFAVCPECNNPIKIISLHPKSKKSPKPYGRHFMGDVYKIANYSQIAYDNCPYACPNSKKGDLLPTNSTIGDAKKDFIKKHFDLIIHVMSKKTGIRISQKLAKELLGNYLKNQGWRYRFCTINNLPWTLPVFSEAITLKGRYLDPDSSLFKNLSDKYPDMFEGNCVKFSNNPYNPKFVLINYKRSLTQNNHHLSETIKFRIINQDEKSMTNMYEETLIIDQNLLAKTNYYSKKLLDIADKLVS